Protein AF-A0A9X1JZY5-F1 (afdb_monomer_lite)

Organism: NCBI:txid2859783

Foldseek 3Di:
DDDDDDDDDDDDDDDDDDDDDPDDPDPPPPVVVVVVVVVCPDPVVVVVVVVVVVVVVVVPPPPPPPPPPPPPPQPPPRDPLVPVCPPPPPPVLPPDFPDDWDKWKFFADPLAGQWTDDQQWIWGQAALFFTATDGDHLVFKWKFWFQPVVLLVVVCVVPPCVCVVPHDPVVVVVSLVVVCCQVVPPPDPPRDPRTDDIDSTQVRFAQDQVRPPDDRIWMKMFGADPVRHGPDIDTDNGTMHTDIDGPQLVVLSVVLNVQLVPDPGRLSSNSSSLVSCCVRPVVCNVRHDHSVNYDHD

Structure (mmCIF, N/CA/C/O backbone):
data_AF-A0A9X1JZY5-F1
#
_entry.id   AF-A0A9X1JZY5-F1
#
loop_
_atom_site.group_PDB
_atom_site.id
_atom_site.type_symbol
_atom_site.label_atom_id
_atom_site.label_alt_id
_atom_site.label_comp_id
_atom_site.label_asym_id
_atom_site.label_entity_id
_atom_site.label_seq_id
_atom_site.pdbx_PDB_ins_code
_atom_site.Cartn_x
_atom_site.Cartn_y
_atom_site.Cartn_z
_atom_site.occupancy
_atom_site.B_iso_or_equiv
_atom_site.auth_seq_id
_atom_site.auth_comp_id
_atom_site.auth_asym_id
_atom_site.auth_atom_id
_atom_site.pdbx_PDB_model_num
ATOM 1 N N . MET A 1 1 ? -83.893 65.968 -10.575 1.00 38.56 1 MET A N 1
ATOM 2 C CA . MET A 1 1 ? -85.337 65.704 -10.386 1.00 38.56 1 MET A CA 1
ATOM 3 C C . MET A 1 1 ? -85.527 64.693 -9.261 1.00 38.56 1 MET A C 1
ATOM 5 O O . MET A 1 1 ? -84.865 63.670 -9.279 1.00 38.56 1 MET A O 1
ATOM 9 N N . LYS A 1 2 ? -86.431 65.034 -8.331 1.00 43.12 2 LYS A N 1
ATOM 10 C CA . LYS A 1 2 ? -87.122 64.218 -7.309 1.00 43.12 2 LYS A CA 1
ATOM 11 C C . LYS A 1 2 ? -86.284 63.416 -6.295 1.00 43.12 2 LYS A C 1
ATOM 13 O O . LYS A 1 2 ? -85.950 62.255 -6.481 1.00 43.12 2 LYS A O 1
ATOM 18 N N . THR A 1 3 ? -86.089 64.079 -5.156 1.00 41.88 3 THR A N 1
ATOM 19 C CA . THR A 1 3 ? -85.842 63.548 -3.811 1.00 41.88 3 THR A CA 1
ATOM 20 C C . THR A 1 3 ? -86.947 62.582 -3.355 1.00 41.88 3 THR A C 1
ATOM 22 O O . THR A 1 3 ? -88.133 62.847 -3.559 1.00 41.88 3 THR A O 1
ATOM 25 N N . ALA A 1 4 ? -86.569 61.486 -2.688 1.00 43.88 4 ALA A N 1
ATOM 26 C CA . ALA A 1 4 ? -87.490 60.547 -2.045 1.00 43.88 4 ALA A CA 1
ATOM 27 C C . ALA A 1 4 ? -87.204 60.430 -0.536 1.00 43.88 4 ALA A C 1
ATOM 29 O O . ALA A 1 4 ? -86.061 60.408 -0.092 1.00 43.88 4 ALA A O 1
ATOM 30 N N . ARG A 1 5 ? -88.307 60.434 0.217 1.00 40.84 5 ARG A N 1
ATOM 31 C CA . ARG A 1 5 ? -88.473 60.627 1.666 1.00 40.84 5 ARG A CA 1
ATOM 32 C C . ARG A 1 5 ? -87.981 59.461 2.546 1.00 40.84 5 ARG A C 1
ATOM 34 O O . ARG A 1 5 ? -87.982 58.320 2.090 1.00 40.84 5 ARG A O 1
ATOM 41 N N . PRO A 1 6 ? -87.713 59.719 3.844 1.00 50.25 6 PRO A N 1
ATOM 42 C CA . PRO A 1 6 ? -87.399 58.692 4.834 1.00 50.25 6 PRO A CA 1
ATOM 43 C C . PRO A 1 6 ? -88.669 57.993 5.350 1.00 50.25 6 PRO A C 1
ATOM 45 O O . PRO A 1 6 ? -89.734 58.611 5.457 1.00 50.25 6 PRO A O 1
ATOM 48 N N . ARG A 1 7 ? -88.557 56.709 5.714 1.00 48.00 7 ARG A N 1
ATOM 49 C CA . ARG A 1 7 ? -89.602 55.954 6.425 1.00 48.00 7 ARG A CA 1
ATOM 50 C C . ARG A 1 7 ? -89.167 55.597 7.849 1.00 48.00 7 ARG A C 1
ATOM 52 O O . ARG A 1 7 ? -88.019 55.255 8.101 1.00 48.00 7 ARG A O 1
ATOM 59 N N . LYS A 1 8 ? -90.161 55.741 8.729 1.00 46.25 8 LYS A N 1
ATOM 60 C CA . LYS A 1 8 ? -90.219 55.591 10.191 1.00 46.25 8 LYS A CA 1
ATOM 61 C C . LYS A 1 8 ? -89.707 54.244 10.741 1.00 46.25 8 LYS A C 1
ATOM 63 O O . LYS A 1 8 ? -89.722 53.253 10.015 1.00 46.25 8 LYS A O 1
ATOM 68 N N . PRO A 1 9 ? -89.364 54.204 12.045 1.00 49.12 9 PRO A N 1
ATOM 69 C CA . PRO A 1 9 ? -88.813 53.039 12.726 1.00 49.12 9 PRO A CA 1
ATOM 70 C C . PRO A 1 9 ? -89.905 52.031 13.108 1.00 49.12 9 PRO A C 1
ATOM 72 O O . PRO A 1 9 ? -91.023 52.416 13.459 1.00 49.12 9 PRO A O 1
ATOM 75 N N . ALA A 1 10 ? -89.560 50.744 13.062 1.00 48.47 10 ALA A N 1
ATOM 76 C CA . ALA A 1 10 ? -90.383 49.660 13.583 1.00 48.47 10 ALA A CA 1
ATOM 77 C C . ALA A 1 10 ? -89.961 49.311 15.015 1.00 48.47 10 ALA A C 1
ATOM 79 O O . ALA A 1 10 ? -88.781 49.327 15.362 1.00 48.47 10 ALA A O 1
ATOM 80 N N . ALA A 1 11 ? -90.981 49.056 15.826 1.00 46.75 11 ALA A N 1
ATOM 81 C CA . ALA A 1 11 ? -90.931 48.905 17.263 1.00 46.75 11 ALA A CA 1
ATOM 82 C C . ALA A 1 11 ? -90.223 47.628 17.735 1.00 46.75 11 ALA A C 1
ATOM 84 O O . ALA A 1 11 ? -90.242 46.580 17.094 1.00 46.75 11 ALA A O 1
ATOM 85 N N . VAL A 1 12 ? -89.649 47.783 18.923 1.00 44.66 12 VAL A N 1
ATOM 86 C CA . VAL A 1 12 ? -89.049 46.784 19.800 1.00 44.66 12 VAL A CA 1
ATOM 87 C C . VAL A 1 12 ? -90.095 45.743 20.206 1.00 44.66 12 VAL A C 1
ATOM 89 O O . VAL A 1 12 ? -91.125 46.094 20.776 1.00 44.66 12 VAL A O 1
ATOM 92 N N . ALA A 1 13 ? -89.800 44.467 19.958 1.00 46.28 13 ALA A N 1
ATOM 93 C CA . ALA A 1 13 ? -90.467 43.335 20.590 1.00 46.28 13 ALA A CA 1
ATOM 94 C C . ALA A 1 13 ? -89.431 42.569 21.421 1.00 46.28 13 ALA A C 1
ATOM 96 O O . ALA A 1 13 ? -88.474 41.997 20.900 1.00 46.28 13 ALA A O 1
ATOM 97 N N . THR A 1 14 ? -89.619 42.620 22.732 1.00 42.84 14 THR A N 1
ATOM 98 C CA . THR A 1 14 ? -88.924 41.843 23.753 1.00 42.84 14 THR A CA 1
ATOM 99 C C . THR A 1 14 ? -89.307 40.367 23.634 1.00 42.84 14 THR A C 1
ATOM 101 O O . THR A 1 14 ? -90.478 40.013 23.745 1.00 42.84 14 THR A O 1
ATOM 104 N N . ALA A 1 15 ? -88.313 39.497 23.447 1.00 45.84 15 ALA A N 1
ATOM 105 C CA . ALA A 1 15 ? -88.455 38.050 23.581 1.00 45.84 15 ALA A CA 1
ATOM 106 C C . ALA A 1 15 ? -87.456 37.533 24.625 1.00 45.84 15 ALA A C 1
ATOM 108 O O . ALA A 1 15 ? -86.273 37.872 24.607 1.00 45.84 15 ALA A O 1
ATOM 109 N N . SER A 1 16 ? -87.988 36.750 25.558 1.00 45.09 16 SER A N 1
ATOM 110 C CA . SER A 1 16 ? -87.361 36.229 26.770 1.00 45.09 16 SER A CA 1
ATOM 111 C C . SER A 1 16 ? -86.057 35.445 26.534 1.00 45.09 16 SER A C 1
ATOM 113 O O . SER A 1 16 ? -85.937 34.737 25.531 1.00 45.09 16 SER A O 1
ATOM 115 N N . PRO A 1 17 ? -85.094 35.490 27.477 1.00 44.66 17 PRO A N 1
ATOM 116 C CA . PRO A 1 17 ? -83.851 34.735 27.375 1.00 44.66 17 PRO A CA 1
ATOM 117 C C . PRO A 1 17 ? -84.093 33.226 27.534 1.00 44.66 17 PRO A C 1
ATOM 119 O O . PRO A 1 17 ? -84.620 32.751 28.539 1.00 44.66 17 PRO A O 1
ATOM 122 N N . LYS A 1 18 ? -83.678 32.475 26.510 1.00 47.78 18 LYS A N 1
ATOM 123 C CA . LYS A 1 18 ? -83.611 31.008 26.470 1.00 47.78 18 LYS A CA 1
ATOM 124 C C . LYS A 1 18 ? -82.353 30.533 27.236 1.00 47.78 18 LYS A C 1
ATOM 126 O O . LYS A 1 18 ? -81.359 31.260 27.237 1.00 47.78 18 LYS A O 1
ATOM 131 N N . PRO A 1 19 ? -82.363 29.360 27.902 1.00 47.25 19 PRO A N 1
ATOM 132 C CA . PRO A 1 19 ? -81.369 29.015 28.917 1.00 47.25 19 PRO A CA 1
ATOM 133 C C . PRO A 1 19 ? -79.959 28.844 28.343 1.00 47.25 19 PRO A C 1
ATOM 135 O O . PRO A 1 19 ? -79.773 28.261 27.272 1.00 47.25 19 PRO A O 1
ATOM 138 N N . ALA A 1 20 ? -78.969 29.318 29.103 1.00 44.28 20 ALA A N 1
ATOM 139 C CA . ALA A 1 20 ? -77.551 29.165 28.817 1.00 44.28 20 ALA A CA 1
ATOM 140 C C . ALA A 1 20 ? -77.184 27.680 28.686 1.00 44.28 20 ALA A C 1
ATOM 142 O O . ALA A 1 20 ? -77.162 26.929 29.660 1.00 44.28 20 ALA A O 1
ATOM 143 N N . THR A 1 21 ? -76.889 27.260 27.457 1.00 49.19 21 THR A N 1
ATOM 144 C CA . THR A 1 21 ? -76.260 25.967 27.194 1.00 49.19 21 THR A CA 1
ATOM 145 C C . THR A 1 21 ? -74.778 26.124 27.504 1.00 49.19 21 THR A C 1
ATOM 147 O O . THR A 1 21 ? -74.096 26.941 26.885 1.00 49.19 21 THR A O 1
ATOM 150 N N . ALA A 1 22 ? -74.294 25.383 28.499 1.00 48.84 22 ALA A N 1
ATOM 151 C CA . ALA A 1 22 ? -72.891 25.379 28.884 1.00 48.84 22 ALA A CA 1
ATOM 152 C C . ALA A 1 22 ? -71.998 25.054 27.667 1.00 48.84 22 ALA A C 1
ATOM 154 O O . ALA A 1 22 ? -72.295 24.105 26.933 1.00 48.84 22 ALA A O 1
ATOM 155 N N . PRO A 1 23 ? -70.904 25.803 27.432 1.00 49.59 23 PRO A N 1
ATOM 156 C CA . PRO A 1 23 ? -69.972 25.489 26.364 1.00 49.59 23 PRO A CA 1
ATOM 157 C C . PRO A 1 23 ? -69.322 24.135 26.649 1.00 49.59 23 PRO A C 1
ATOM 159 O O . PRO A 1 23 ? -68.591 23.944 27.622 1.00 49.59 23 PRO A O 1
ATOM 162 N N . ARG A 1 24 ? -69.609 23.178 25.769 1.00 42.69 24 ARG A N 1
ATOM 163 C CA . ARG A 1 24 ? -68.930 21.889 25.686 1.00 42.69 24 ARG A CA 1
ATOM 164 C C . ARG A 1 24 ? -67.448 22.181 25.440 1.00 42.69 24 ARG A C 1
ATOM 166 O O . ARG A 1 24 ? -67.092 22.636 24.357 1.00 42.69 24 ARG A O 1
ATOM 173 N N . ARG A 1 25 ? -66.598 21.966 26.452 1.00 43.47 25 ARG A N 1
ATOM 174 C CA . ARG A 1 25 ? -65.134 22.010 26.315 1.00 43.47 25 ARG A CA 1
ATOM 175 C C . ARG A 1 25 ? -64.739 21.055 25.187 1.00 43.47 25 ARG A C 1
ATOM 177 O O . ARG A 1 25 ? -64.774 19.840 25.362 1.00 43.47 25 ARG A O 1
ATOM 184 N N . THR A 1 26 ? -64.407 21.600 24.023 1.00 51.47 26 THR A N 1
ATOM 185 C CA . THR A 1 26 ? -63.682 20.870 22.987 1.00 51.47 26 THR A CA 1
ATOM 186 C C . THR A 1 26 ? -62.354 20.446 23.592 1.00 51.47 26 THR A C 1
ATOM 188 O O . THR A 1 26 ? -61.648 21.283 24.157 1.00 51.47 26 THR A O 1
ATOM 191 N N . ALA A 1 27 ? -62.061 19.147 23.529 1.00 53.59 27 ALA A N 1
ATOM 192 C CA . ALA A 1 27 ? -60.784 18.585 23.936 1.00 53.59 27 ALA A CA 1
ATOM 193 C C . ALA A 1 27 ? -59.662 19.440 23.336 1.00 53.59 27 ALA A C 1
ATOM 195 O O . ALA A 1 27 ? -59.567 19.568 22.115 1.00 53.59 27 ALA A O 1
ATOM 196 N N . GLY A 1 28 ? -58.886 20.094 24.201 1.00 50.56 28 GLY A N 1
ATOM 197 C CA . GLY A 1 28 ? -57.737 20.873 23.777 1.00 50.56 28 GLY A CA 1
ATOM 198 C C . GLY A 1 28 ? -56.781 19.931 23.069 1.00 50.56 28 GLY A C 1
ATOM 199 O O . GLY A 1 28 ? -56.225 19.033 23.694 1.00 50.56 28 GLY A O 1
ATOM 200 N N . THR A 1 29 ? -56.634 20.101 21.759 1.00 61.03 29 THR A N 1
ATOM 201 C CA . THR A 1 29 ? -55.498 19.563 21.019 1.00 61.03 29 THR A CA 1
ATOM 202 C C . THR A 1 29 ? -54.251 20.091 21.698 1.00 61.03 29 THR A C 1
ATOM 204 O O . THR A 1 29 ? -53.976 21.288 21.625 1.00 61.03 29 THR A O 1
ATOM 207 N N . ASP A 1 30 ? -53.560 19.207 22.411 1.00 71.06 30 ASP A N 1
ATOM 208 C CA . ASP A 1 30 ? -52.303 19.509 23.070 1.00 71.06 30 ASP A CA 1
ATOM 209 C C . ASP A 1 30 ? -51.328 20.056 22.010 1.00 71.06 30 ASP A C 1
ATOM 211 O O . ASP A 1 30 ? -50.941 19.320 21.092 1.00 71.06 30 ASP A O 1
ATOM 215 N N . PRO A 1 31 ? -50.963 21.349 22.065 1.00 68.31 31 PRO A N 1
ATOM 216 C CA . PRO A 1 31 ? -50.095 21.953 21.062 1.00 68.31 31 PRO A CA 1
ATOM 217 C C . PRO A 1 31 ? -48.720 21.273 21.028 1.00 68.31 31 PRO A C 1
ATOM 219 O O . PRO A 1 31 ? -48.076 21.257 19.978 1.00 68.31 31 PRO A O 1
ATOM 222 N N . LEU A 1 32 ? -48.296 20.629 22.124 1.00 69.12 32 LEU A N 1
ATOM 223 C CA . LEU A 1 32 ? -47.081 19.814 22.158 1.00 69.12 32 LEU A CA 1
ATOM 224 C C . LEU A 1 32 ? -47.221 18.527 21.342 1.00 69.12 32 LEU A C 1
ATOM 226 O O . LEU A 1 32 ? -46.261 18.119 20.689 1.00 69.12 32 LEU A O 1
ATOM 230 N N . ALA A 1 33 ? -48.399 17.904 21.324 1.00 72.19 33 ALA A N 1
ATOM 231 C CA . ALA A 1 33 ? -48.650 16.723 20.501 1.00 72.19 33 ALA A CA 1
ATOM 232 C C . ALA A 1 33 ? -48.635 17.068 19.002 1.00 72.19 33 ALA A C 1
ATOM 234 O O . ALA A 1 33 ? -48.060 16.327 18.202 1.00 72.19 33 ALA A O 1
ATOM 235 N N . ALA A 1 34 ? -49.194 18.224 18.630 1.00 73.31 34 ALA A N 1
ATOM 236 C CA . ALA A 1 34 ? -49.150 18.726 17.257 1.00 73.31 34 ALA A CA 1
ATOM 237 C C . ALA A 1 34 ? -47.719 19.095 16.819 1.00 73.31 34 ALA A C 1
ATOM 239 O O . ALA A 1 34 ? -47.297 18.737 15.717 1.00 73.31 34 ALA A O 1
ATOM 240 N N . LEU A 1 35 ? -46.940 19.739 17.698 1.00 75.06 35 LEU A N 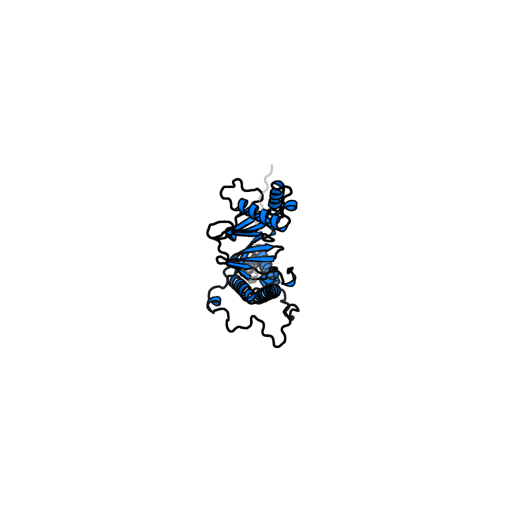1
ATOM 241 C CA . LEU A 1 35 ? -45.530 20.056 17.450 1.00 75.06 35 LEU A CA 1
ATOM 242 C C . LEU A 1 35 ? -44.678 18.794 17.291 1.00 75.06 35 LEU A C 1
ATOM 244 O O . LEU A 1 35 ? -43.910 18.709 16.333 1.00 75.06 35 LEU A O 1
ATOM 248 N N . ARG A 1 36 ? -44.861 17.782 18.148 1.00 77.94 36 ARG A N 1
ATOM 249 C CA . ARG A 1 36 ? -44.184 16.479 18.019 1.00 77.94 36 ARG A CA 1
ATOM 250 C C . ARG A 1 36 ? -44.506 15.800 16.691 1.00 77.94 36 ARG A C 1
ATOM 252 O O . ARG A 1 36 ? -43.587 15.451 15.961 1.00 77.94 36 ARG A O 1
ATOM 259 N N . GLN A 1 37 ? -45.783 15.731 16.307 1.00 77.88 37 GLN A N 1
ATOM 260 C CA . GLN A 1 37 ? -46.166 15.176 15.003 1.00 77.88 37 GLN A CA 1
ATOM 261 C C . GLN A 1 37 ? -45.556 15.932 13.818 1.00 77.88 37 GLN A C 1
ATOM 263 O O . GLN A 1 37 ? -45.270 15.322 12.789 1.00 77.88 37 GLN A O 1
ATOM 268 N N . SER A 1 38 ? -45.379 17.251 13.929 1.00 76.25 38 SER A N 1
ATOM 269 C CA . SER A 1 38 ? -44.740 18.047 12.877 1.00 76.25 38 SER A CA 1
ATOM 270 C C . SER A 1 38 ? -43.227 17.807 12.804 1.00 76.25 38 SER A C 1
ATOM 272 O O . SER A 1 38 ? -42.681 17.679 11.709 1.00 76.25 38 SER A O 1
ATOM 274 N N . ALA A 1 39 ? -42.568 17.659 13.956 1.00 76.06 39 ALA A N 1
ATOM 275 C CA . ALA A 1 39 ? -41.143 17.366 14.055 1.00 76.06 39 ALA A CA 1
ATOM 276 C C . ALA A 1 39 ? -40.818 15.958 13.534 1.00 76.06 39 ALA A C 1
ATOM 278 O O . ALA A 1 39 ? -39.874 15.796 12.759 1.00 76.06 39 ALA A O 1
ATOM 279 N N . ASP A 1 40 ? -41.653 14.968 13.861 1.00 78.06 40 ASP A N 1
ATOM 280 C CA . ASP A 1 40 ? -41.504 13.582 13.402 1.00 78.06 40 ASP A CA 1
ATOM 281 C C . ASP A 1 40 ? -41.665 13.444 11.881 1.00 78.06 40 ASP A C 1
ATOM 283 O O . ASP A 1 40 ? -41.064 12.569 11.261 1.00 78.06 40 ASP A O 1
ATOM 287 N N . LYS A 1 41 ? -42.439 14.342 11.259 1.00 82.12 41 LYS A N 1
ATOM 288 C CA . LYS A 1 41 ? -42.620 14.418 9.799 1.00 82.12 41 LYS A CA 1
ATOM 289 C C . LYS A 1 41 ? -41.550 15.250 9.095 1.00 82.12 41 LYS A C 1
ATOM 291 O O . LYS A 1 41 ? -41.597 15.385 7.872 1.00 82.12 41 LYS A O 1
ATOM 296 N N . SER A 1 42 ? -40.602 15.830 9.830 1.00 88.38 42 SER A N 1
ATOM 297 C CA . SER A 1 42 ? -39.557 16.637 9.211 1.00 88.38 42 SER A CA 1
ATOM 298 C C . SER A 1 42 ? -38.641 15.776 8.323 1.00 88.38 42 SER A C 1
ATOM 300 O O . SER A 1 42 ? -38.385 14.602 8.629 1.00 88.38 42 SER A O 1
ATOM 302 N N . PRO A 1 43 ? -38.093 16.349 7.236 1.00 80.50 43 PRO A N 1
ATOM 303 C CA . PRO A 1 43 ? -37.145 15.647 6.371 1.00 80.50 43 PRO A CA 1
ATOM 304 C C . PRO A 1 43 ? -35.910 15.153 7.133 1.00 80.50 43 PRO A C 1
ATOM 306 O O . PRO A 1 43 ? -35.415 14.063 6.858 1.00 80.50 43 PRO A O 1
ATOM 309 N N . ALA A 1 44 ? -35.451 15.921 8.126 1.00 77.25 44 ALA A N 1
ATOM 310 C CA . ALA A 1 44 ? -34.299 15.581 8.954 1.00 77.25 44 ALA A CA 1
ATOM 311 C C . ALA A 1 44 ? -34.559 14.350 9.838 1.00 77.25 44 ALA A C 1
ATOM 313 O O . ALA A 1 44 ? -33.740 13.433 9.862 1.00 77.25 44 ALA A O 1
ATOM 314 N N . VAL A 1 45 ? -35.718 14.275 10.506 1.00 78.00 45 VAL A N 1
ATOM 315 C CA . VAL A 1 45 ? -36.090 13.098 11.314 1.00 78.00 45 VAL A CA 1
ATOM 316 C C . VAL A 1 45 ? -36.327 11.878 10.425 1.00 78.00 45 VAL A C 1
ATOM 318 O O . VAL A 1 45 ? -35.882 10.783 10.759 1.00 78.00 45 VAL A O 1
ATOM 321 N N . SER A 1 46 ? -36.919 12.061 9.243 1.00 75.50 46 SER A N 1
ATOM 322 C CA . SER A 1 46 ? -37.086 10.978 8.264 1.00 75.50 46 SER A CA 1
ATOM 323 C C . SER A 1 46 ? -35.744 10.441 7.747 1.00 75.50 46 SER A C 1
ATOM 325 O O . SER A 1 46 ? -35.568 9.226 7.629 1.00 75.50 46 SER A O 1
ATOM 327 N N . GLN A 1 47 ? -34.767 11.315 7.477 1.00 76.88 47 GLN A N 1
ATOM 328 C CA . GLN A 1 47 ? -33.409 10.914 7.094 1.00 76.88 47 GLN A CA 1
ATOM 329 C C . GLN A 1 47 ? -32.689 10.195 8.237 1.00 76.88 47 GLN A C 1
ATOM 331 O O . GLN A 1 47 ? -32.102 9.139 8.007 1.00 76.88 47 GLN A O 1
ATOM 336 N N . LEU A 1 48 ? -32.789 10.703 9.467 1.00 76.00 48 LEU A N 1
ATOM 337 C CA . LEU A 1 48 ? -32.188 10.078 10.644 1.00 76.00 48 LEU A CA 1
ATOM 338 C C . LEU A 1 48 ? -32.793 8.695 10.923 1.00 76.00 48 LEU A C 1
ATOM 340 O O . LEU A 1 48 ? -32.054 7.737 11.128 1.00 76.00 48 LEU A O 1
ATOM 344 N N . GLN A 1 49 ? -34.118 8.551 10.839 1.00 76.38 49 GLN A N 1
ATOM 345 C CA . GLN A 1 49 ? -34.793 7.256 10.958 1.00 76.38 49 GLN A CA 1
ATOM 346 C C . GLN A 1 49 ? -34.415 6.306 9.817 1.00 76.38 49 GLN A C 1
ATOM 348 O O . GLN A 1 49 ? -34.288 5.104 10.036 1.00 76.38 49 GLN A O 1
ATOM 353 N N . THR A 1 50 ? -34.205 6.817 8.601 1.00 74.75 50 THR A N 1
ATOM 354 C CA . THR A 1 50 ? -33.737 6.007 7.465 1.00 74.75 50 THR A CA 1
ATOM 355 C C . THR A 1 50 ? -32.305 5.522 7.685 1.00 74.75 50 THR A C 1
ATOM 357 O O . THR A 1 50 ? -32.012 4.354 7.428 1.00 74.75 50 THR A O 1
ATOM 360 N N . LEU A 1 51 ? -31.419 6.380 8.198 1.00 72.19 51 LEU A N 1
ATOM 361 C CA . LEU A 1 51 ? -30.049 6.018 8.566 1.00 72.19 51 LEU A CA 1
ATOM 362 C C . LEU A 1 51 ? -30.025 5.021 9.725 1.00 72.19 51 LEU A C 1
ATOM 364 O O . LEU A 1 51 ? -29.313 4.028 9.632 1.00 72.19 51 LEU A O 1
ATOM 368 N N . GLN A 1 52 ? -30.850 5.218 10.757 1.00 70.38 52 GLN A N 1
ATOM 369 C CA . GLN A 1 52 ? -31.000 4.265 11.856 1.00 70.38 52 GLN A CA 1
ATOM 370 C C . GLN A 1 52 ? -31.508 2.919 11.352 1.00 70.38 52 GLN A C 1
ATOM 372 O O . GLN A 1 52 ? -30.868 1.919 11.625 1.00 70.38 52 GLN A O 1
ATOM 377 N N . ARG A 1 53 ? -32.572 2.865 10.538 1.00 67.50 53 ARG A N 1
ATOM 378 C CA . ARG A 1 53 ? -33.060 1.598 9.963 1.00 67.50 53 ARG A CA 1
ATOM 379 C C . ARG A 1 53 ? -32.012 0.912 9.091 1.00 67.50 53 ARG A C 1
ATOM 381 O O . ARG A 1 53 ? -31.907 -0.307 9.140 1.00 67.50 53 ARG A O 1
ATOM 388 N N . ARG A 1 54 ? -31.221 1.666 8.316 1.00 61.09 54 ARG A N 1
ATOM 389 C CA . ARG A 1 54 ? -30.094 1.110 7.547 1.00 61.09 54 ARG A CA 1
ATOM 390 C C . ARG A 1 54 ? -28.992 0.583 8.463 1.00 61.09 54 ARG A C 1
ATOM 392 O O . ARG A 1 54 ? -28.496 -0.506 8.213 1.00 61.09 54 ARG A O 1
ATOM 399 N N . ALA A 1 55 ? -28.653 1.298 9.532 1.00 54.44 55 ALA A N 1
ATOM 400 C CA . ALA A 1 55 ? -27.685 0.847 10.526 1.00 54.44 55 ALA A CA 1
ATOM 401 C C . ALA A 1 55 ? -28.181 -0.410 11.264 1.00 54.44 55 ALA A C 1
ATOM 403 O O . ALA A 1 55 ? -27.442 -1.381 11.373 1.00 54.44 55 ALA A O 1
ATOM 404 N N . THR A 1 56 ? -29.451 -0.458 11.678 1.00 51.00 56 THR A N 1
ATOM 405 C CA . THR A 1 56 ? -30.055 -1.631 12.328 1.00 51.00 56 THR A CA 1
ATOM 406 C C . THR A 1 56 ? -30.158 -2.820 11.372 1.00 51.00 56 THR A C 1
ATOM 408 O O . THR A 1 56 ? -29.868 -3.937 11.779 1.00 51.00 56 THR A O 1
ATOM 411 N N . ALA A 1 57 ? -30.479 -2.604 10.092 1.00 47.94 57 ALA A N 1
ATOM 412 C CA . ALA A 1 57 ? -30.496 -3.663 9.078 1.00 47.94 57 ALA A CA 1
ATOM 413 C C . ALA A 1 57 ? -29.091 -4.197 8.733 1.00 47.94 57 ALA A C 1
ATOM 415 O O . ALA A 1 57 ? -28.958 -5.345 8.320 1.00 47.94 57 ALA A O 1
ATOM 416 N N . VAL A 1 58 ? -28.037 -3.393 8.916 1.00 47.72 58 VAL A N 1
ATOM 417 C CA . VAL A 1 58 ? -26.639 -3.849 8.801 1.00 47.72 58 VAL A CA 1
ATOM 418 C C . VAL A 1 58 ? -26.203 -4.624 10.051 1.00 47.72 58 VAL A C 1
ATOM 420 O O . VAL A 1 58 ? -25.454 -5.588 9.924 1.00 47.72 58 VAL A O 1
ATOM 423 N N . VAL A 1 59 ? -26.716 -4.266 11.233 1.00 43.97 59 VAL A N 1
ATOM 424 C CA . VAL A 1 59 ? -26.456 -4.968 12.506 1.00 43.97 59 VAL A CA 1
ATOM 425 C C . VAL A 1 59 ? -27.271 -6.267 12.637 1.00 43.97 59 VAL A C 1
ATOM 427 O O . VAL A 1 59 ? -26.829 -7.195 13.302 1.00 43.97 59 VAL A O 1
ATOM 430 N N . GLN A 1 60 ? -28.417 -6.379 11.958 1.00 36.31 60 GLN A N 1
ATOM 431 C CA . GLN A 1 60 ? -29.254 -7.588 11.899 1.00 36.31 60 GLN A CA 1
ATOM 432 C C . GLN A 1 60 ? -29.052 -8.415 10.621 1.00 36.31 60 GLN A C 1
ATOM 434 O O . GLN A 1 60 ? -29.972 -9.089 10.157 1.00 36.31 60 GLN A O 1
ATOM 439 N N . ARG A 1 61 ? -27.848 -8.427 10.039 1.00 40.75 61 ARG A N 1
ATOM 440 C CA . ARG A 1 61 ? -27.465 -9.642 9.316 1.00 40.75 61 ARG A CA 1
ATOM 441 C C . ARG A 1 61 ? -27.291 -10.707 10.378 1.00 40.75 61 ARG A C 1
ATOM 443 O O . ARG A 1 61 ? -26.350 -10.616 11.158 1.00 40.75 61 ARG A O 1
ATOM 450 N N . GLU A 1 62 ? -28.231 -11.646 10.426 1.00 37.84 62 GLU A N 1
ATOM 451 C CA . GLU A 1 62 ? -28.080 -12.900 11.152 1.00 37.84 62 GLU A CA 1
ATOM 452 C C . GLU A 1 62 ? -26.661 -13.399 10.885 1.00 37.84 62 GLU A C 1
ATOM 454 O O . GLU A 1 62 ? -26.295 -13.742 9.757 1.00 37.84 62 GLU A O 1
ATOM 459 N N . VAL A 1 63 ? -25.817 -13.293 11.910 1.00 41.97 63 VAL A N 1
ATOM 460 C CA . VAL A 1 63 ? -24.537 -13.974 11.915 1.00 41.97 63 VAL A CA 1
ATOM 461 C C . VAL A 1 63 ? -24.941 -15.430 11.887 1.00 41.97 63 VAL A C 1
ATOM 463 O O . VAL A 1 63 ? -25.550 -15.912 12.837 1.00 41.97 63 VAL A O 1
ATOM 466 N N . ASP A 1 64 ? -24.711 -16.077 10.753 1.00 36.81 64 ASP A N 1
ATOM 467 C CA . ASP A 1 64 ? -24.851 -17.513 10.625 1.00 36.81 64 ASP A CA 1
ATOM 468 C C . ASP A 1 64 ? -23.979 -18.150 11.718 1.00 36.81 64 ASP A C 1
ATOM 470 O O . ASP A 1 64 ? -22.751 -18.149 11.634 1.00 36.81 64 ASP A O 1
ATOM 474 N N . THR A 1 65 ? -24.624 -18.568 12.808 1.00 40.69 65 THR A N 1
ATOM 475 C CA . THR A 1 65 ? -24.006 -19.262 13.941 1.00 40.69 65 THR A CA 1
ATOM 476 C C . THR A 1 65 ? -23.931 -20.760 13.693 1.00 40.69 65 THR A C 1
ATOM 478 O O . THR A 1 65 ? -23.527 -21.501 14.593 1.00 40.69 65 THR A O 1
ATOM 481 N N . SER A 1 66 ? -24.299 -21.234 12.493 1.00 35.47 66 SER A N 1
ATOM 482 C CA . SER A 1 66 ? -23.928 -22.585 12.106 1.00 35.47 66 SER A CA 1
ATOM 483 C C . SER A 1 66 ? -22.408 -22.701 12.174 1.00 35.47 66 SER A C 1
ATOM 485 O O . SER A 1 66 ? -21.669 -21.745 11.921 1.00 35.47 66 SER A O 1
ATOM 487 N N . SER A 1 67 ? -21.937 -23.869 12.600 1.00 35.66 67 SER A N 1
ATOM 488 C CA . SER A 1 67 ? -20.528 -24.236 12.579 1.00 35.66 67 SER A CA 1
ATOM 489 C C . SER A 1 67 ? -19.994 -23.996 11.169 1.00 35.66 67 SER A C 1
ATOM 491 O O . SER A 1 67 ? -20.221 -24.800 10.265 1.00 35.66 67 SER A O 1
ATOM 493 N N . SER A 1 68 ? -19.364 -22.836 10.975 1.00 34.69 68 SER A N 1
ATOM 494 C CA . SER A 1 68 ? -18.824 -22.407 9.695 1.00 34.69 68 SER A CA 1
ATOM 495 C C . SER A 1 68 ? -17.949 -23.537 9.154 1.00 34.69 68 SER A C 1
ATOM 497 O O . SER A 1 68 ? -16.978 -23.891 9.826 1.00 34.69 68 SER A O 1
ATOM 499 N N . PRO A 1 69 ? -18.213 -24.071 7.946 1.00 40.28 69 PRO A N 1
ATOM 500 C CA . PRO A 1 69 ? -17.421 -25.150 7.341 1.00 40.28 69 PRO A CA 1
ATOM 501 C C . PRO A 1 69 ? -15.987 -24.713 6.965 1.00 40.28 69 PRO A C 1
ATOM 503 O O . PRO A 1 69 ? -15.312 -25.356 6.167 1.00 40.28 69 PRO A O 1
ATOM 506 N N . PHE A 1 70 ? -15.539 -23.567 7.485 1.00 43.91 70 PHE A N 1
ATOM 507 C CA . PHE A 1 70 ? -14.266 -22.917 7.203 1.00 43.91 70 PHE A CA 1
ATOM 508 C C . PHE A 1 70 ? -13.486 -22.528 8.463 1.00 43.91 70 PHE A C 1
ATOM 510 O O . PHE A 1 70 ? -12.428 -21.904 8.342 1.00 43.91 70 PHE A O 1
ATOM 517 N N . LEU A 1 71 ? -13.968 -22.887 9.657 1.00 40.00 71 LEU A N 1
ATOM 518 C CA . LEU A 1 71 ? -13.033 -23.152 10.745 1.00 40.00 71 LEU A CA 1
ATOM 519 C C . LEU A 1 71 ? -12.279 -24.429 10.343 1.00 40.00 71 LEU A C 1
ATOM 521 O O . LEU A 1 71 ? -12.918 -25.344 9.828 1.00 40.00 71 LEU A O 1
ATOM 525 N N . PRO A 1 72 ? -10.939 -24.489 10.446 1.00 41.84 72 PRO A N 1
ATOM 526 C CA . PRO A 1 72 ? -10.264 -25.770 10.280 1.00 41.84 72 PRO A CA 1
ATOM 527 C C . PRO A 1 72 ? -10.919 -26.764 11.244 1.00 41.84 72 PRO A C 1
ATOM 529 O O . PRO A 1 72 ? -11.178 -26.394 12.390 1.00 41.84 72 PRO A O 1
ATOM 532 N N . ASP A 1 73 ? -11.230 -27.968 10.758 1.00 41.31 73 ASP A N 1
ATOM 533 C CA . ASP A 1 73 ? -11.603 -29.087 11.620 1.00 41.31 73 ASP A CA 1
ATOM 534 C C . ASP A 1 73 ? -10.411 -29.311 12.555 1.00 41.31 73 ASP A C 1
ATOM 536 O O . ASP A 1 73 ? -9.403 -29.896 12.163 1.00 41.31 73 ASP A O 1
ATOM 540 N N . TYR A 1 74 ? -10.473 -28.715 13.743 1.00 44.34 74 TYR A N 1
ATOM 541 C CA . TYR A 1 74 ? -9.629 -29.116 14.852 1.00 44.34 74 TYR A CA 1
ATOM 542 C C . TYR A 1 74 ? -10.150 -30.485 15.272 1.00 44.34 74 TYR A C 1
ATOM 544 O O . TYR A 1 74 ? -11.367 -30.670 15.401 1.00 44.34 74 TYR A O 1
ATOM 552 N N . ASP A 1 75 ? -9.252 -31.449 15.459 1.00 46.50 75 ASP A N 1
ATOM 553 C CA . ASP A 1 75 ? -9.637 -32.691 16.122 1.00 46.50 75 ASP A CA 1
ATOM 554 C C . ASP A 1 75 ? -10.267 -32.335 17.483 1.00 46.50 75 ASP A C 1
ATOM 556 O O . ASP A 1 75 ? -9.936 -31.302 18.069 1.00 46.50 75 ASP A O 1
ATOM 560 N N . ALA A 1 76 ? -11.182 -33.165 17.998 1.00 50.03 76 ALA A N 1
ATOM 561 C CA . ALA A 1 76 ? -11.913 -32.891 19.248 1.00 50.03 76 ALA A CA 1
ATOM 562 C C . ALA A 1 76 ? -10.995 -32.599 20.461 1.00 50.03 76 ALA A C 1
ATOM 564 O O . ALA A 1 76 ? -11.454 -32.060 21.470 1.00 50.03 76 ALA A O 1
ATOM 565 N N . ASP A 1 77 ? -9.705 -32.910 20.317 1.00 54.47 77 ASP A N 1
ATOM 566 C CA . ASP A 1 77 ? -8.662 -32.825 21.327 1.00 54.47 77 ASP A CA 1
ATOM 567 C C . ASP A 1 77 ? -7.548 -31.813 20.951 1.00 54.47 77 ASP A C 1
ATOM 569 O O . ASP A 1 77 ? -6.576 -31.667 21.693 1.00 54.47 77 ASP A O 1
ATOM 573 N N . GLU A 1 78 ? -7.635 -31.131 19.798 1.00 43.84 78 GLU A N 1
ATOM 574 C CA . GLU A 1 78 ? -6.628 -30.162 19.342 1.00 43.84 78 GLU A CA 1
ATOM 575 C C . GLU A 1 78 ? -6.961 -28.764 19.876 1.00 43.84 78 GLU A C 1
ATOM 577 O O . GLU A 1 78 ? -7.849 -28.069 19.379 1.00 43.84 78 GLU A O 1
ATOM 582 N N . THR A 1 79 ? -6.221 -28.325 20.897 1.00 47.75 79 THR A N 1
ATOM 583 C CA . THR A 1 79 ? -6.299 -26.947 21.383 1.00 47.75 79 THR A CA 1
ATOM 584 C C . THR A 1 79 ? -5.869 -26.012 20.249 1.00 47.75 79 THR A C 1
ATOM 586 O O . THR A 1 79 ? -4.752 -26.151 19.729 1.00 47.75 79 THR A O 1
ATOM 589 N N . PRO A 1 80 ? -6.708 -25.053 19.824 1.00 49.69 80 PRO A N 1
ATOM 590 C CA . PRO A 1 80 ? -6.322 -24.124 18.779 1.00 49.69 80 PRO A CA 1
ATOM 591 C C . PRO A 1 80 ? -5.026 -23.412 19.172 1.00 49.69 80 PRO A C 1
ATOM 593 O O . PRO A 1 80 ? -4.874 -22.994 20.312 1.00 49.69 80 PRO A O 1
ATOM 596 N N . ALA A 1 81 ? -4.093 -23.208 18.238 1.00 45.53 81 ALA A N 1
ATOM 597 C CA . ALA A 1 81 ? -2.775 -22.622 18.540 1.00 45.53 81 ALA A CA 1
ATOM 598 C C . ALA A 1 81 ? -2.807 -21.189 19.138 1.00 45.53 81 ALA A C 1
ATOM 600 O O . ALA A 1 81 ? -1.759 -20.611 19.417 1.00 45.53 81 ALA A O 1
ATOM 601 N N . TRP A 1 82 ? -3.990 -20.586 19.274 1.00 45.94 82 TRP A N 1
ATOM 602 C CA . TRP A 1 82 ? -4.234 -19.306 19.941 1.00 45.94 82 TRP A CA 1
ATOM 603 C C . TRP A 1 82 ? -4.735 -19.450 21.390 1.00 45.94 82 TRP A C 1
ATOM 605 O O . TRP A 1 82 ? -4.754 -18.452 22.105 1.00 45.94 82 TRP A O 1
ATOM 615 N N . ASP A 1 83 ? -5.115 -20.656 21.817 1.00 47.94 83 ASP A N 1
ATOM 616 C CA . ASP A 1 83 ? -5.636 -20.989 23.149 1.00 47.94 83 ASP A CA 1
ATOM 617 C C . ASP A 1 83 ? -4.541 -21.475 24.124 1.00 47.94 83 ASP A C 1
ATOM 619 O O . ASP A 1 83 ? -4.819 -21.983 25.203 1.00 47.94 83 ASP A O 1
ATOM 623 N N . ASP A 1 84 ? -3.266 -21.216 23.810 1.00 47.03 84 ASP A N 1
ATOM 624 C CA . ASP A 1 84 ? -2.191 -21.120 24.817 1.00 47.03 84 ASP A CA 1
ATOM 625 C C . ASP A 1 84 ? -2.374 -19.814 25.636 1.00 47.03 84 ASP A C 1
ATOM 627 O O . ASP A 1 84 ? -1.525 -18.915 25.675 1.00 47.03 84 ASP A O 1
ATOM 631 N N . SER A 1 85 ? -3.558 -19.657 26.233 1.00 44.62 85 SER A N 1
ATOM 632 C CA . SER A 1 85 ? -4.099 -18.415 26.791 1.00 44.62 85 SER A CA 1
ATOM 633 C C . SER A 1 85 ? -3.570 -18.045 28.184 1.00 44.62 85 SER A C 1
ATOM 635 O O . SER A 1 85 ? -3.987 -17.034 28.749 1.00 44.62 85 SER A O 1
ATOM 637 N N . ASP A 1 86 ? -2.517 -18.713 28.667 1.00 40.50 86 ASP A N 1
ATOM 638 C CA . ASP A 1 86 ? -1.728 -18.263 29.830 1.00 40.50 86 ASP A CA 1
ATOM 639 C C . ASP A 1 86 ? -1.030 -16.904 29.597 1.00 40.50 86 ASP A C 1
ATOM 641 O O . ASP A 1 86 ? -0.458 -16.309 30.513 1.00 40.50 86 ASP A O 1
ATOM 645 N N . LYS A 1 87 ? -1.089 -16.369 28.370 1.00 45.94 87 LYS A N 1
ATOM 646 C CA . LYS A 1 87 ? -0.675 -15.001 28.023 1.00 45.94 87 LYS A CA 1
ATOM 647 C C . LYS A 1 87 ? -1.816 -14.201 27.406 1.00 45.94 87 LYS A C 1
ATOM 649 O O . LYS A 1 87 ? -1.653 -13.618 26.330 1.00 45.94 87 LYS A O 1
ATOM 654 N N . GLY A 1 88 ? -2.969 -14.182 28.078 1.00 45.25 88 GLY A N 1
ATOM 655 C CA . GLY A 1 88 ? -4.024 -13.206 27.808 1.00 45.25 88 GLY A CA 1
ATOM 656 C C . GLY A 1 88 ? -3.438 -11.805 27.581 1.00 45.25 88 GLY A C 1
ATOM 657 O O . GLY A 1 88 ? -2.412 -11.449 28.162 1.00 45.25 88 GLY A O 1
ATOM 658 N N . LEU A 1 89 ? -4.050 -11.037 26.675 1.00 47.75 89 LEU A N 1
ATOM 659 C CA . LEU A 1 89 ? -3.654 -9.651 26.407 1.00 47.75 89 LEU A CA 1
ATOM 660 C C . LEU A 1 89 ? -3.519 -8.894 27.739 1.00 47.75 89 LEU A C 1
ATOM 662 O O . LEU A 1 89 ? -4.427 -8.954 28.567 1.00 47.75 89 LEU A O 1
ATOM 666 N N . ASP A 1 90 ? -2.378 -8.229 27.956 1.00 49.09 90 ASP A N 1
ATOM 667 C CA . ASP A 1 90 ? -2.078 -7.572 29.233 1.00 49.09 90 ASP A CA 1
ATOM 668 C C . ASP A 1 90 ? -3.229 -6.638 29.654 1.00 49.09 90 ASP A C 1
ATOM 670 O O . ASP A 1 90 ? -3.677 -5.844 28.827 1.00 49.09 90 ASP A O 1
ATOM 674 N N . PRO A 1 91 ? -3.667 -6.624 30.925 1.00 43.47 91 PRO A N 1
ATOM 675 C CA . PRO A 1 91 ? -4.828 -5.849 31.379 1.00 43.47 91 PRO A CA 1
ATOM 676 C C . PRO A 1 91 ? -4.820 -4.349 31.031 1.00 43.47 91 PRO A C 1
ATOM 678 O O . PRO A 1 91 ? -5.888 -3.756 30.898 1.00 43.47 91 PRO A O 1
ATOM 681 N N . TRP A 1 92 ? -3.651 -3.726 30.816 1.00 44.44 92 TRP A N 1
ATOM 682 C CA . TRP A 1 92 ? -3.559 -2.328 30.358 1.00 44.44 92 TRP A CA 1
ATOM 683 C C . TRP A 1 92 ? -4.138 -2.108 28.951 1.00 44.44 92 TRP A C 1
ATOM 685 O O . TRP A 1 92 ? -4.473 -0.982 28.593 1.00 44.44 92 TRP A O 1
ATOM 695 N N . THR A 1 93 ? -4.302 -3.170 28.157 1.00 48.59 93 THR A N 1
ATOM 696 C CA . THR A 1 93 ? -4.933 -3.095 26.834 1.00 48.59 93 THR A CA 1
ATOM 697 C C . THR A 1 93 ? -6.449 -2.873 26.882 1.00 48.59 93 THR A C 1
ATOM 699 O O . THR A 1 93 ? -7.033 -2.515 25.863 1.00 48.59 93 THR A O 1
ATOM 702 N N . ILE A 1 94 ? -7.093 -3.031 28.043 1.00 48.50 94 ILE A N 1
ATOM 703 C CA . ILE A 1 94 ? -8.560 -3.058 28.159 1.00 48.50 94 ILE A CA 1
ATOM 704 C C . ILE A 1 94 ? -9.132 -1.750 28.746 1.00 48.50 94 ILE A C 1
ATOM 706 O O . ILE A 1 94 ? -10.298 -1.437 28.520 1.00 48.50 94 ILE A O 1
ATOM 710 N N . THR A 1 95 ? -8.341 -0.931 29.449 1.00 40.97 95 THR A N 1
ATOM 711 C CA . THR A 1 95 ? -8.914 0.075 30.368 1.00 40.97 95 THR A CA 1
ATOM 712 C C . THR A 1 95 ? -8.988 1.529 29.879 1.00 40.97 95 THR A C 1
ATOM 714 O O . THR A 1 95 ? -9.545 2.346 30.604 1.00 40.97 95 THR A O 1
ATOM 717 N N . GLU A 1 96 ? -8.512 1.899 28.680 1.00 43.91 96 GLU A N 1
ATOM 718 C CA . GLU A 1 96 ? -8.459 3.333 28.287 1.00 43.91 96 GLU A CA 1
ATOM 719 C C . GLU A 1 96 ? -9.003 3.705 26.893 1.00 43.91 96 GLU A C 1
ATOM 721 O O . GLU A 1 96 ? -8.877 4.851 26.462 1.00 43.91 96 GLU A O 1
ATOM 726 N N . TYR A 1 97 ? -9.620 2.780 26.152 1.00 46.66 97 TYR A N 1
ATOM 727 C CA . TYR A 1 97 ? -9.653 2.930 24.689 1.00 46.66 97 TYR A CA 1
ATOM 728 C C . TYR A 1 97 ? -10.976 2.623 23.974 1.00 46.66 97 TYR A C 1
ATOM 730 O O . TYR A 1 97 ? -10.981 2.313 22.781 1.00 46.66 97 TYR A O 1
ATOM 738 N N . LEU A 1 98 ? -12.113 2.793 24.648 1.00 46.97 98 LEU A N 1
ATOM 739 C CA . LEU A 1 98 ? -13.426 2.582 24.033 1.00 46.97 98 LEU A CA 1
ATOM 740 C C . LEU A 1 98 ? -13.914 3.839 23.285 1.00 46.97 98 LEU A C 1
ATOM 742 O O . LEU A 1 98 ? -14.271 4.847 23.888 1.00 46.97 98 LEU A O 1
ATOM 746 N N . GLY A 1 99 ? -13.960 3.757 21.951 1.00 52.38 99 GLY A N 1
ATOM 747 C CA . GLY A 1 99 ? -14.855 4.576 21.120 1.00 52.38 99 GLY A CA 1
ATOM 748 C C . GLY A 1 99 ? -14.251 5.730 20.316 1.00 52.38 99 GLY A C 1
ATOM 749 O O . GLY A 1 99 ? -14.963 6.313 19.502 1.00 52.38 99 GLY A O 1
ATOM 750 N N . THR A 1 100 ? -12.968 6.075 20.468 1.00 69.38 100 THR A N 1
ATOM 751 C CA . THR A 1 100 ? -12.362 7.094 19.590 1.00 69.38 100 THR A CA 1
ATOM 752 C C . THR A 1 100 ? -11.963 6.467 18.258 1.00 69.38 100 THR A C 1
ATOM 754 O O . THR A 1 100 ? -11.054 5.633 18.208 1.00 69.38 100 THR A O 1
ATOM 757 N N . GLU A 1 101 ? -12.634 6.874 17.180 1.00 80.69 101 GLU A N 1
ATOM 758 C CA . GLU A 1 101 ? -12.177 6.584 15.824 1.00 80.69 101 GLU A CA 1
ATOM 759 C C . GLU A 1 101 ? -10.858 7.310 15.547 1.00 80.69 101 GLU A C 1
ATOM 761 O O . GLU A 1 101 ? -10.686 8.495 15.836 1.00 80.69 101 GLU A O 1
ATOM 766 N N . VAL A 1 102 ? -9.918 6.577 14.970 1.00 84.31 102 VAL A N 1
ATOM 767 C CA . VAL A 1 102 ? -8.624 7.050 14.509 1.00 84.31 102 VAL A CA 1
ATOM 768 C C . VAL A 1 102 ? -8.542 6.742 13.023 1.00 84.31 102 VAL A C 1
ATOM 770 O O . VAL A 1 102 ? -8.760 5.610 12.584 1.00 84.31 102 VAL A O 1
ATOM 773 N N . ALA A 1 103 ? -8.228 7.767 12.238 1.00 87.12 103 ALA A N 1
ATOM 774 C CA . ALA A 1 103 ? -7.918 7.575 10.835 1.00 87.12 103 ALA A CA 1
ATOM 775 C C . ALA A 1 103 ? -6.567 6.866 10.717 1.00 87.12 103 ALA A C 1
ATOM 777 O O . ALA A 1 103 ? -5.561 7.332 11.248 1.00 87.12 103 ALA A O 1
ATOM 778 N N . VAL A 1 104 ? -6.549 5.752 9.999 1.00 89.12 104 VAL A N 1
ATOM 779 C CA . VAL A 1 104 ? -5.328 5.058 9.600 1.00 89.12 104 VAL A CA 1
ATOM 780 C C . VAL A 1 104 ? -5.244 5.019 8.086 1.00 89.12 104 VAL A C 1
ATOM 782 O O . VAL A 1 104 ? -6.248 5.134 7.380 1.00 89.12 104 VAL A O 1
ATOM 785 N N . MET A 1 105 ? -4.037 4.827 7.573 1.00 93.50 105 MET A N 1
ATOM 786 C CA . MET A 1 105 ? -3.857 4.532 6.164 1.00 93.50 105 MET A CA 1
ATOM 787 C C . MET A 1 105 ? -3.947 3.016 5.959 1.00 93.50 105 MET A C 1
ATOM 789 O O . MET A 1 105 ? -3.317 2.237 6.675 1.00 93.50 105 MET A O 1
ATOM 793 N N . CYS A 1 106 ? -4.706 2.591 4.955 1.00 92.50 106 CYS A N 1
ATOM 794 C CA . CYS A 1 106 ? -4.815 1.204 4.522 1.00 92.50 106 CYS A CA 1
ATOM 795 C C . CYS A 1 106 ? -4.401 1.091 3.058 1.00 92.50 106 CYS A C 1
ATOM 797 O O . CYS A 1 106 ? -4.836 1.875 2.222 1.00 92.50 106 CYS A O 1
ATOM 799 N N . SER A 1 107 ? -3.615 0.073 2.708 1.00 92.75 107 SER A N 1
ATOM 800 C CA . SER A 1 107 ? -3.429 -0.259 1.296 1.00 92.75 107 SER A CA 1
ATOM 801 C C . SER A 1 107 ? -4.573 -1.155 0.833 1.00 92.75 107 SER A C 1
ATOM 803 O O . SER A 1 107 ? -4.711 -2.270 1.341 1.00 92.75 107 SER A O 1
ATOM 805 N N . ILE A 1 108 ? -5.378 -0.691 -0.125 1.00 92.25 108 ILE A N 1
ATOM 806 C CA . ILE A 1 108 ? -6.584 -1.385 -0.592 1.00 92.25 108 ILE A CA 1
ATOM 807 C C . ILE A 1 108 ? -6.446 -1.778 -2.061 1.00 92.25 108 ILE A C 1
ATOM 809 O O . ILE A 1 108 ? -6.182 -0.945 -2.923 1.00 92.25 108 ILE A O 1
ATOM 813 N N . ALA A 1 109 ? -6.666 -3.061 -2.353 1.00 90.06 109 ALA A N 1
ATOM 814 C CA . ALA A 1 109 ? -6.710 -3.609 -3.705 1.00 90.06 109 ALA A CA 1
ATOM 815 C C . ALA A 1 109 ? -7.880 -4.585 -3.842 1.00 90.06 109 ALA A C 1
ATOM 817 O O . ALA A 1 109 ? -8.034 -5.475 -3.003 1.00 90.06 109 ALA A O 1
ATOM 818 N N . ASP A 1 110 ? -8.661 -4.468 -4.917 1.00 89.25 110 ASP A N 1
ATOM 819 C CA . ASP A 1 110 ? -9.891 -5.245 -5.141 1.00 89.25 110 ASP A CA 1
ATOM 820 C C . ASP A 1 110 ? -10.891 -5.099 -3.974 1.00 89.25 110 ASP A C 1
ATOM 822 O O . ASP A 1 110 ? -11.482 -6.082 -3.537 1.00 89.25 110 ASP A O 1
ATOM 826 N N . LYS A 1 111 ? -11.021 -3.881 -3.421 1.00 89.31 111 LYS A N 1
ATOM 827 C CA . LYS A 1 111 ? -11.826 -3.569 -2.218 1.00 89.31 111 LYS A CA 1
ATOM 828 C C . LYS A 1 111 ? -11.406 -4.338 -0.961 1.00 89.31 111 LYS A C 1
ATOM 830 O O . LYS A 1 111 ? -12.186 -4.485 -0.029 1.00 89.31 111 LYS A O 1
ATOM 835 N N . LYS A 1 112 ? -10.170 -4.844 -0.936 1.00 94.00 112 LYS A N 1
ATOM 836 C CA . LYS A 1 112 ? -9.620 -5.587 0.196 1.00 94.00 112 LYS A CA 1
ATOM 837 C C . LYS A 1 112 ? -8.378 -4.911 0.755 1.00 94.00 112 LYS A C 1
ATOM 839 O O . LYS A 1 112 ? -7.457 -4.587 0.003 1.00 94.00 112 LYS A O 1
ATOM 844 N N . ILE A 1 113 ? -8.332 -4.768 2.072 1.00 94.06 113 ILE A N 1
ATOM 845 C CA . ILE A 1 113 ? -7.190 -4.286 2.842 1.00 94.06 113 ILE A CA 1
ATOM 846 C C . ILE A 1 113 ? -6.071 -5.322 2.738 1.00 94.06 113 ILE A C 1
ATOM 848 O O . ILE A 1 113 ? -6.229 -6.464 3.173 1.00 94.06 113 ILE A O 1
ATOM 852 N N . GLY A 1 114 ? -4.934 -4.930 2.164 1.00 92.00 114 GLY A N 1
ATOM 853 C CA . GLY A 1 114 ? -3.699 -5.718 2.132 1.00 92.00 114 GLY A CA 1
ATOM 854 C C . GLY A 1 114 ? -2.734 -5.385 3.274 1.00 92.00 114 GLY A C 1
ATOM 855 O O . GLY A 1 114 ? -1.988 -6.254 3.728 1.00 92.00 114 GLY A O 1
ATOM 856 N N . SER A 1 115 ? -2.768 -4.140 3.749 1.00 93.94 115 SER A N 1
ATOM 857 C CA . SER A 1 115 ? -1.956 -3.659 4.868 1.00 93.94 115 SER A CA 1
ATOM 858 C C . SER A 1 115 ? -2.676 -2.533 5.602 1.00 93.94 115 SER A C 1
ATOM 860 O O . SER A 1 115 ? -3.311 -1.705 4.951 1.00 93.94 115 SER A O 1
ATOM 862 N N . VAL A 1 116 ? -2.502 -2.475 6.920 1.00 94.12 116 VAL A N 1
ATOM 863 C CA . VAL A 1 116 ? -2.904 -1.363 7.791 1.00 94.12 116 VAL A CA 1
ATOM 864 C C . VAL A 1 116 ? -1.638 -0.730 8.358 1.00 94.12 116 VAL A C 1
ATOM 866 O O . VAL A 1 116 ? -0.758 -1.453 8.837 1.00 94.12 116 VAL A O 1
ATOM 869 N N . TYR A 1 117 ? -1.531 0.591 8.270 1.00 91.81 117 TYR A N 1
ATOM 870 C CA . TYR A 1 117 ? -0.358 1.352 8.685 1.00 91.81 117 TYR A CA 1
ATOM 871 C C . TYR A 1 117 ? -0.665 2.098 9.972 1.00 91.81 117 TYR A C 1
ATOM 873 O O . TYR A 1 117 ? -1.708 2.735 10.115 1.00 91.81 117 TYR A O 1
ATOM 881 N N . PHE A 1 118 ? 0.269 1.997 10.899 1.00 88.00 118 PHE A N 1
ATOM 882 C CA . PHE A 1 118 ? 0.255 2.645 12.192 1.00 88.00 118 PHE A CA 1
ATOM 883 C C . PHE A 1 118 ? 1.464 3.577 12.299 1.00 88.00 118 PHE A C 1
ATOM 885 O O . PHE A 1 118 ? 2.387 3.510 11.489 1.00 88.00 118 PHE A O 1
ATOM 892 N N . THR A 1 119 ? 1.477 4.417 13.327 1.00 80.12 119 THR A N 1
ATOM 893 C CA . THR A 1 119 ? 2.582 5.346 13.607 1.00 80.12 119 THR A CA 1
ATOM 894 C C . THR A 1 119 ? 3.920 4.646 13.857 1.00 80.12 119 THR A C 1
ATOM 896 O O . THR A 1 119 ? 4.966 5.194 13.535 1.00 80.12 119 THR A O 1
ATOM 899 N N . ASP A 1 120 ? 3.891 3.439 14.415 1.00 78.19 120 ASP A N 1
ATOM 900 C CA . ASP A 1 120 ? 5.050 2.645 14.842 1.00 78.19 120 ASP A CA 1
ATOM 901 C C . ASP A 1 120 ? 5.240 1.357 14.020 1.00 78.19 120 ASP A C 1
ATOM 903 O O . ASP A 1 120 ? 6.105 0.532 14.324 1.00 78.19 120 ASP A O 1
ATOM 907 N N . GLY A 1 121 ? 4.416 1.118 12.997 1.00 86.19 121 GLY A N 1
ATOM 908 C CA . GLY A 1 121 ? 4.424 -0.181 12.345 1.00 86.19 121 GLY A CA 1
ATOM 909 C C . GLY A 1 121 ? 3.377 -0.388 11.271 1.00 86.19 121 GLY A C 1
ATOM 910 O O . GLY A 1 121 ? 2.577 0.477 10.936 1.00 86.19 121 GLY A O 1
ATOM 911 N N . ARG A 1 122 ? 3.377 -1.596 10.716 1.00 91.00 122 ARG A N 1
ATOM 912 C CA . ARG A 1 122 ? 2.405 -2.030 9.717 1.00 91.00 122 ARG A CA 1
ATOM 913 C C . ARG A 1 122 ? 1.978 -3.462 9.985 1.00 91.00 122 ARG A C 1
ATOM 915 O O . ARG A 1 122 ? 2.817 -4.361 10.040 1.00 91.00 122 ARG A O 1
ATOM 922 N N . ALA A 1 123 ? 0.672 -3.694 10.033 1.00 91.81 123 ALA A N 1
ATOM 923 C CA . ALA A 1 123 ? 0.105 -5.035 9.962 1.00 91.81 123 ALA A CA 1
ATOM 924 C C . ALA A 1 123 ? -0.198 -5.373 8.502 1.00 91.81 123 ALA A C 1
ATOM 926 O O . ALA A 1 123 ? -1.030 -4.737 7.855 1.00 91.81 123 ALA A O 1
ATOM 927 N N . ARG A 1 124 ? 0.473 -6.391 7.964 1.00 91.62 124 ARG A N 1
ATOM 928 C CA . ARG A 1 124 ? 0.116 -6.973 6.669 1.00 91.62 124 ARG A CA 1
ATOM 929 C C . ARG A 1 124 ? -0.954 -8.026 6.912 1.00 91.62 124 ARG A C 1
ATOM 931 O O . ARG A 1 124 ? -0.666 -9.014 7.582 1.00 91.62 124 ARG A O 1
ATOM 938 N N . SER A 1 125 ? -2.146 -7.818 6.357 1.00 89.31 125 SER A N 1
ATOM 939 C CA . SER A 1 125 ? -3.297 -8.687 6.602 1.00 89.31 125 SER A CA 1
ATOM 940 C C . SER A 1 125 ? -3.118 -10.039 5.915 1.00 89.31 125 SER A C 1
ATOM 942 O O . SER A 1 125 ? -2.770 -11.017 6.547 1.00 89.31 125 SER A O 1
ATOM 944 N N . THR A 1 126 ? -3.295 -10.122 4.601 1.00 82.12 126 THR A N 1
ATOM 945 C CA . THR A 1 126 ? -3.291 -11.377 3.849 1.00 82.12 126 THR A CA 1
ATOM 946 C C . THR A 1 126 ? -2.446 -11.247 2.592 1.00 82.12 126 THR A C 1
ATOM 948 O O . THR A 1 126 ? -2.696 -10.425 1.711 1.00 82.12 126 THR A O 1
ATOM 951 N N . HIS A 1 127 ? -1.392 -12.059 2.510 1.00 88.06 127 HIS A N 1
ATOM 952 C CA . HIS A 1 127 ? -0.376 -11.969 1.459 1.00 88.06 127 HIS A CA 1
ATOM 953 C C . HIS A 1 127 ? 0.116 -13.366 1.049 1.00 88.06 127 HIS A C 1
ATOM 955 O O . HIS A 1 127 ? 0.086 -14.276 1.878 1.00 88.06 127 HIS A O 1
ATOM 961 N N . PRO A 1 128 ? 0.632 -13.577 -0.181 1.00 89.19 128 PRO A N 1
ATOM 962 C CA . PRO A 1 128 ? 1.208 -14.869 -0.574 1.00 89.19 128 PRO A CA 1
ATOM 963 C C . PRO A 1 128 ? 2.336 -15.373 0.339 1.00 89.19 128 PRO A C 1
ATOM 965 O O . PRO A 1 128 ? 2.545 -16.573 0.436 1.00 89.19 128 PRO A O 1
ATOM 968 N N . SER A 1 129 ? 3.035 -14.465 1.030 1.00 90.25 129 SER A N 1
ATOM 969 C CA . SER A 1 129 ? 4.063 -14.796 2.034 1.00 90.25 129 SER A CA 1
ATOM 970 C C . SER A 1 129 ? 3.519 -14.971 3.458 1.00 90.25 129 SER A C 1
ATOM 972 O O . SER A 1 129 ? 4.302 -15.190 4.376 1.00 90.25 129 SER A O 1
ATOM 974 N N . GLY A 1 130 ? 2.211 -14.814 3.657 1.00 91.69 130 GLY A N 1
ATOM 975 C CA . GLY A 1 130 ? 1.566 -14.782 4.965 1.00 91.69 130 GLY A CA 1
ATOM 976 C C . GLY A 1 130 ? 1.363 -13.372 5.522 1.00 91.69 130 GLY A C 1
ATOM 977 O O . GLY A 1 130 ? 2.089 -12.431 5.173 1.00 91.69 130 GLY A O 1
ATOM 978 N N . ALA A 1 131 ? 0.363 -13.273 6.395 1.00 91.81 131 ALA A N 1
ATOM 979 C CA . ALA A 1 131 ? 0.149 -12.191 7.341 1.00 91.81 131 ALA A CA 1
ATOM 980 C C . ALA A 1 131 ? 1.382 -12.008 8.227 1.00 91.81 131 ALA A C 1
ATOM 982 O O . ALA A 1 131 ? 2.053 -12.993 8.543 1.00 91.81 131 ALA A O 1
ATOM 983 N N . LYS A 1 132 ? 1.694 -10.769 8.603 1.00 92.56 132 LYS A N 1
ATOM 984 C CA . LYS A 1 132 ? 2.779 -10.485 9.552 1.00 92.56 132 LYS A CA 1
ATOM 985 C C . LYS A 1 132 ? 2.704 -9.071 10.094 1.00 92.56 132 LYS A C 1
ATOM 987 O O . LYS A 1 132 ? 2.243 -8.162 9.393 1.00 92.56 132 LYS A O 1
ATOM 992 N N . SER A 1 133 ? 3.263 -8.872 11.280 1.00 88.62 133 SER A N 1
ATOM 993 C CA . SER A 1 133 ? 3.671 -7.541 11.708 1.00 88.62 133 SER A CA 1
ATOM 994 C C . SER A 1 133 ? 4.993 -7.166 11.036 1.00 88.62 133 SER A C 1
ATOM 996 O O . SER A 1 133 ? 5.805 -8.013 10.647 1.00 88.62 133 SER A O 1
ATOM 998 N N . SER A 1 134 ? 5.218 -5.885 10.793 1.00 85.00 134 SER A N 1
ATOM 999 C CA . SER A 1 134 ? 6.519 -5.381 10.365 1.00 85.00 134 SER A CA 1
ATOM 1000 C C . SER A 1 134 ? 6.727 -3.986 10.938 1.00 85.00 134 SER A C 1
ATOM 1002 O O . SER A 1 134 ? 5.788 -3.186 10.884 1.00 85.00 134 SER A O 1
ATOM 1004 N N . PRO A 1 135 ? 7.941 -3.669 11.422 1.00 82.12 135 PRO A N 1
ATOM 1005 C CA . PRO A 1 135 ? 8.318 -2.288 11.663 1.00 82.12 135 PRO A CA 1
ATOM 1006 C C . PRO A 1 135 ? 8.080 -1.477 10.389 1.00 82.12 135 PRO A C 1
ATOM 1008 O O . PRO A 1 135 ? 8.335 -1.950 9.275 1.00 82.12 135 PRO A O 1
ATOM 1011 N N . HIS A 1 136 ? 7.537 -0.284 10.562 1.00 80.00 136 HIS A N 1
ATOM 1012 C CA . HIS A 1 136 ? 7.358 0.692 9.506 1.00 80.00 136 HIS A CA 1
ATOM 1013 C C . HIS A 1 136 ? 7.664 2.035 10.135 1.00 80.00 136 HIS A C 1
ATOM 1015 O O . HIS A 1 136 ? 6.806 2.633 10.775 1.00 80.00 136 HIS A O 1
ATOM 1021 N N . ASP A 1 137 ? 8.912 2.447 10.005 1.00 80.56 137 ASP A N 1
ATOM 1022 C CA . ASP A 1 137 ? 9.346 3.742 10.481 1.00 80.56 137 ASP A CA 1
ATOM 1023 C C . ASP A 1 137 ? 9.126 4.772 9.353 1.00 80.56 137 ASP A C 1
ATOM 1025 O O . ASP A 1 137 ? 9.687 4.616 8.259 1.00 80.56 137 ASP A O 1
ATOM 1029 N N . PRO A 1 138 ? 8.279 5.795 9.573 1.00 77.06 138 PRO A N 1
ATOM 1030 C CA . PRO A 1 138 ? 8.058 6.860 8.599 1.00 77.06 138 PRO A CA 1
ATOM 1031 C C . PRO A 1 138 ? 9.332 7.647 8.260 1.00 77.06 138 PRO A C 1
ATOM 1033 O O . PRO A 1 138 ? 9.399 8.247 7.195 1.00 77.06 138 PRO A O 1
ATOM 1036 N N . ALA A 1 139 ? 10.360 7.637 9.118 1.00 80.38 139 ALA A N 1
ATOM 1037 C CA . ALA A 1 139 ? 11.632 8.292 8.813 1.00 80.38 139 ALA A CA 1
ATOM 1038 C C . ALA A 1 139 ? 12.480 7.500 7.801 1.00 80.38 139 ALA A C 1
ATOM 1040 O O . ALA A 1 139 ? 13.233 8.091 7.031 1.00 80.38 139 ALA A O 1
ATOM 1041 N N . SER A 1 140 ? 12.336 6.173 7.757 1.00 85.94 140 SER A N 1
ATOM 1042 C CA . SER A 1 140 ? 13.066 5.281 6.841 1.00 85.94 140 SER A CA 1
ATOM 1043 C C . SER A 1 140 ? 12.234 4.813 5.645 1.00 85.94 140 SER A C 1
ATOM 1045 O O . SER A 1 140 ? 12.664 3.944 4.878 1.00 85.94 140 SER A O 1
ATOM 1047 N N . SER A 1 141 ? 11.046 5.384 5.435 1.00 91.44 141 SER A N 1
ATOM 1048 C CA . SER A 1 141 ? 10.211 5.068 4.278 1.00 91.44 141 SER A CA 1
ATOM 1049 C C . SER A 1 141 ? 9.375 6.252 3.803 1.00 91.44 141 SER A C 1
ATOM 1051 O O . SER A 1 141 ? 8.878 7.039 4.593 1.00 91.44 141 SER A O 1
ATOM 1053 N N . ARG A 1 142 ? 9.192 6.361 2.486 1.00 93.31 142 ARG A N 1
ATOM 1054 C CA . ARG A 1 142 ? 8.295 7.333 1.848 1.00 93.31 142 ARG A CA 1
ATOM 1055 C C . ARG A 1 142 ? 7.278 6.609 0.986 1.00 93.31 142 ARG A C 1
ATOM 1057 O O . ARG A 1 142 ? 7.566 5.549 0.421 1.00 93.31 142 ARG A O 1
ATOM 1064 N N . GLN A 1 143 ? 6.086 7.175 0.892 1.00 94.94 143 GLN A N 1
ATOM 1065 C CA . GLN A 1 143 ? 4.950 6.556 0.227 1.00 94.94 143 GLN A CA 1
ATOM 1066 C C . GLN A 1 143 ? 4.365 7.509 -0.803 1.00 94.94 143 GLN A C 1
ATOM 1068 O O . GLN A 1 143 ? 4.265 8.708 -0.572 1.00 94.94 143 GLN A O 1
ATOM 1073 N N . PHE A 1 144 ? 3.991 6.966 -1.956 1.00 95.81 144 PHE A N 1
ATOM 1074 C CA . PHE A 1 144 ? 3.532 7.760 -3.087 1.00 95.81 144 PHE A CA 1
ATOM 1075 C C . PHE A 1 144 ? 2.332 7.105 -3.753 1.00 95.81 144 PHE A C 1
ATOM 1077 O O . PHE A 1 144 ? 2.284 5.879 -3.888 1.00 95.81 144 PHE A O 1
ATOM 1084 N N . HIS A 1 145 ? 1.410 7.917 -4.255 1.00 96.31 145 HIS A N 1
ATOM 1085 C CA . HIS A 1 145 ? 0.530 7.499 -5.332 1.00 96.31 145 HIS A CA 1
ATOM 1086 C C . HIS A 1 145 ? 1.230 7.727 -6.670 1.00 96.31 145 HIS A C 1
ATOM 1088 O O . HIS A 1 145 ? 1.672 8.830 -6.993 1.00 96.31 145 HIS A O 1
ATOM 1094 N N . VAL A 1 146 ? 1.316 6.665 -7.466 1.00 96.00 146 VAL A N 1
ATOM 1095 C CA . VAL A 1 146 ? 1.865 6.706 -8.825 1.00 96.00 146 VAL A CA 1
ATOM 1096 C C . VAL A 1 146 ? 0.894 6.047 -9.787 1.00 96.00 146 VAL A C 1
ATOM 1098 O O . VAL A 1 146 ? 0.297 5.019 -9.460 1.00 96.00 146 VAL A O 1
ATOM 1101 N N . ASP A 1 147 ? 0.771 6.573 -10.999 1.00 95.50 147 ASP A N 1
ATOM 1102 C CA . ASP A 1 147 ? 0.207 5.804 -12.101 1.00 95.50 147 ASP A CA 1
ATOM 1103 C C . ASP A 1 147 ? 1.261 4.860 -12.656 1.00 95.50 147 ASP A C 1
ATOM 1105 O O . ASP A 1 147 ? 2.154 5.212 -13.430 1.00 95.50 147 ASP A O 1
ATOM 1109 N N . TRP A 1 148 ? 1.132 3.608 -12.237 1.00 95.06 148 TRP A N 1
ATOM 1110 C CA . TRP A 1 148 ? 2.066 2.565 -12.609 1.00 95.06 148 TRP A CA 1
ATOM 1111 C C . TRP A 1 148 ? 2.035 2.256 -14.108 1.00 95.06 148 TRP A C 1
ATOM 1113 O O . TRP A 1 148 ? 3.048 1.841 -14.670 1.00 95.06 148 TRP A O 1
ATOM 1123 N N . THR A 1 149 ? 0.889 2.423 -14.769 1.00 94.81 149 THR A N 1
ATOM 1124 C CA . THR A 1 149 ? 0.746 2.144 -16.202 1.00 94.81 149 THR A CA 1
ATOM 1125 C C . THR A 1 149 ? 1.484 3.196 -17.018 1.00 94.81 149 THR A C 1
ATOM 1127 O O . THR A 1 149 ? 2.261 2.846 -17.914 1.00 94.81 149 THR A O 1
ATOM 1130 N N . ALA A 1 150 ? 1.300 4.470 -16.675 1.00 95.75 150 ALA A N 1
ATOM 1131 C CA . ALA A 1 150 ? 2.012 5.574 -17.302 1.00 95.75 150 ALA A CA 1
ATOM 1132 C C . ALA A 1 150 ? 3.522 5.510 -17.011 1.00 95.75 150 ALA A C 1
ATOM 1134 O O . ALA A 1 150 ? 4.317 5.575 -17.949 1.00 95.75 150 ALA A O 1
ATOM 1135 N N . ALA A 1 151 ? 3.927 5.233 -15.766 1.00 96.25 151 ALA A N 1
ATOM 1136 C CA . ALA A 1 151 ? 5.336 5.062 -15.399 1.00 96.25 151 ALA A CA 1
ATOM 1137 C C . ALA A 1 151 ? 6.017 3.922 -16.183 1.00 96.25 151 ALA A C 1
ATOM 1139 O O . ALA A 1 151 ? 7.113 4.085 -16.718 1.00 96.25 151 ALA A O 1
ATOM 1140 N N . VAL A 1 152 ? 5.352 2.765 -16.320 1.00 96.25 152 VAL A N 1
ATOM 1141 C CA . VAL A 1 152 ? 5.844 1.649 -17.150 1.00 96.25 152 VAL A CA 1
ATOM 1142 C C . VAL A 1 152 ? 5.976 2.064 -18.613 1.00 96.25 152 VAL A C 1
ATOM 1144 O O . VAL A 1 152 ? 6.925 1.651 -19.279 1.00 96.25 152 VAL A O 1
ATOM 1147 N N . THR A 1 153 ? 5.012 2.823 -19.131 1.00 96.75 153 THR A N 1
ATOM 1148 C CA . THR A 1 153 ? 4.997 3.262 -20.531 1.00 96.75 153 THR A CA 1
ATOM 1149 C C . THR A 1 153 ? 6.149 4.218 -20.812 1.00 96.75 153 THR A C 1
ATOM 1151 O O . THR A 1 153 ? 6.894 3.997 -21.767 1.00 96.75 153 THR A O 1
ATOM 1154 N N . GLN A 1 154 ? 6.369 5.198 -19.934 1.00 97.19 154 GLN A N 1
ATOM 1155 C CA . GLN A 1 154 ? 7.499 6.114 -20.036 1.00 97.19 154 GLN A CA 1
ATOM 1156 C C . GLN A 1 154 ? 8.837 5.370 -19.938 1.00 97.19 154 GLN A C 1
ATOM 1158 O O . GLN A 1 154 ? 9.674 5.509 -20.827 1.00 97.19 154 GLN A O 1
ATOM 1163 N N . PHE A 1 155 ? 9.008 4.484 -18.950 1.00 97.50 155 PHE A N 1
ATOM 1164 C CA . PHE A 1 155 ? 10.242 3.705 -18.812 1.00 97.50 155 PHE A CA 1
ATOM 1165 C C . PHE A 1 155 ? 10.561 2.878 -20.066 1.00 97.50 155 PHE A C 1
ATOM 1167 O O . PHE A 1 155 ? 11.711 2.829 -20.495 1.00 97.50 155 PHE A O 1
ATOM 1174 N N . LYS A 1 156 ? 9.551 2.250 -20.690 1.00 97.50 156 LYS A N 1
ATOM 1175 C CA . LYS A 1 156 ? 9.722 1.509 -21.955 1.00 97.50 156 LYS A CA 1
ATOM 1176 C C . LYS A 1 156 ? 10.163 2.402 -23.108 1.00 97.50 156 LYS A C 1
ATOM 1178 O O . LYS A 1 156 ? 10.946 1.945 -23.936 1.00 97.50 156 LYS A O 1
ATOM 1183 N N . SER A 1 157 ? 9.629 3.620 -23.176 1.00 97.56 157 SER A N 1
ATOM 1184 C CA . SER A 1 157 ? 9.986 4.600 -24.203 1.00 97.56 157 SER A CA 1
ATOM 1185 C C . SER A 1 157 ? 11.428 5.078 -24.042 1.00 97.56 157 SER A C 1
ATOM 1187 O O . SER A 1 157 ? 12.146 5.186 -25.029 1.00 97.56 157 SER A O 1
ATOM 1189 N N . GLU A 1 158 ? 11.866 5.320 -22.805 1.00 97.06 158 GLU A N 1
ATOM 1190 C CA . GLU A 1 158 ? 13.236 5.750 -22.492 1.00 97.06 158 GLU A CA 1
ATOM 1191 C C . GLU A 1 158 ? 14.262 4.610 -22.608 1.00 97.06 158 GLU A C 1
ATOM 1193 O O . GLU A 1 158 ? 15.435 4.851 -22.880 1.00 97.06 158 GLU A O 1
ATOM 1198 N N . HIS A 1 159 ? 13.825 3.358 -22.440 1.00 97.44 159 HIS A N 1
ATOM 1199 C CA . HIS A 1 159 ? 14.690 2.174 -22.436 1.00 97.44 159 HIS A CA 1
ATOM 1200 C C . HIS A 1 159 ? 14.211 1.118 -23.453 1.00 97.44 159 HIS A C 1
ATOM 1202 O O . HIS A 1 159 ? 13.836 -0.006 -23.075 1.00 97.44 159 HIS A O 1
ATOM 1208 N N . PRO A 1 160 ? 14.207 1.434 -24.763 1.00 97.25 160 PRO A N 1
ATOM 1209 C CA . PRO A 1 160 ? 13.707 0.527 -25.787 1.00 97.25 160 PRO A CA 1
ATOM 1210 C C . PRO A 1 160 ? 14.528 -0.768 -25.830 1.00 97.25 160 PRO A C 1
ATOM 1212 O O . PRO A 1 160 ? 15.755 -0.773 -25.783 1.00 97.25 160 PRO A O 1
ATOM 1215 N N . GLY A 1 161 ? 13.842 -1.912 -25.903 1.00 95.75 161 GLY A N 1
ATOM 1216 C CA . GLY A 1 161 ? 14.486 -3.230 -25.958 1.00 95.75 161 GLY A CA 1
ATOM 1217 C C . GLY A 1 161 ? 15.067 -3.739 -24.631 1.00 95.75 161 GLY A C 1
ATOM 1218 O O . GLY A 1 161 ? 15.482 -4.899 -24.577 1.00 95.75 161 GLY A O 1
ATOM 1219 N N . HIS A 1 162 ? 15.023 -2.955 -23.544 1.00 97.25 162 HIS A N 1
ATOM 1220 C CA . HIS A 1 162 ? 15.605 -3.340 -22.249 1.00 97.25 162 HIS A CA 1
ATOM 1221 C C . HIS A 1 162 ? 15.052 -4.670 -21.729 1.00 97.25 162 HIS A C 1
ATOM 1223 O O . HIS A 1 162 ? 15.814 -5.555 -21.352 1.00 97.25 162 HIS A O 1
ATOM 1229 N N . LEU A 1 163 ? 13.732 -4.880 -21.826 1.00 96.25 163 LEU A N 1
ATOM 1230 C CA . LEU A 1 163 ? 13.090 -6.140 -21.423 1.00 96.25 163 LEU A CA 1
ATOM 1231 C C . LEU A 1 163 ? 13.667 -7.365 -22.149 1.00 96.25 163 LEU A C 1
ATOM 1233 O O . LEU A 1 163 ? 13.839 -8.411 -21.526 1.00 96.25 163 LEU A O 1
ATOM 1237 N N . LYS A 1 164 ? 13.962 -7.246 -23.451 1.00 96.56 164 LYS A N 1
ATOM 1238 C CA . LYS A 1 164 ? 14.556 -8.340 -24.238 1.00 96.56 164 LYS A CA 1
ATOM 1239 C C . LYS A 1 164 ? 16.008 -8.591 -23.828 1.00 96.56 164 LYS A C 1
ATOM 1241 O O . LYS A 1 164 ? 16.436 -9.736 -23.819 1.00 96.56 164 LYS A O 1
ATOM 1246 N N . LYS A 1 165 ? 16.739 -7.532 -23.466 1.00 97.06 165 LYS A N 1
ATOM 1247 C CA . LYS A 1 165 ? 18.159 -7.583 -23.099 1.00 97.06 165 LYS A CA 1
ATOM 1248 C C . LYS A 1 165 ? 18.403 -8.193 -21.718 1.00 97.06 165 LYS A C 1
ATOM 1250 O O . LYS A 1 165 ? 19.283 -9.031 -21.583 1.00 97.06 165 LYS A O 1
ATOM 1255 N N . VAL A 1 166 ? 17.653 -7.768 -20.698 1.00 97.44 166 VAL A N 1
ATOM 1256 C CA . VAL A 1 166 ? 17.914 -8.161 -19.295 1.00 97.44 166 VAL A CA 1
ATOM 1257 C C . VAL A 1 166 ? 16.923 -9.192 -18.744 1.00 97.44 166 VAL A C 1
ATOM 1259 O O . VAL A 1 166 ? 17.101 -9.720 -17.647 1.00 97.44 166 VAL A O 1
ATOM 1262 N N . GLY A 1 167 ? 15.858 -9.488 -19.490 1.00 97.31 167 GLY A N 1
ATOM 1263 C CA . GLY A 1 167 ? 14.791 -10.385 -19.060 1.00 97.31 167 GLY A CA 1
ATOM 1264 C C . GLY A 1 167 ? 13.848 -9.773 -18.015 1.00 97.31 167 GLY A C 1
ATOM 1265 O O . GLY A 1 167 ? 14.068 -8.699 -17.456 1.00 97.31 167 GLY A O 1
ATOM 1266 N N . LYS A 1 168 ? 12.743 -10.477 -17.731 1.00 96.62 168 LYS A N 1
ATOM 1267 C CA . LYS A 1 168 ? 11.611 -9.948 -16.943 1.00 96.62 168 LYS A CA 1
ATOM 1268 C C . LYS A 1 168 ? 11.971 -9.554 -15.507 1.00 96.62 168 LYS A C 1
ATOM 1270 O O . LYS A 1 168 ? 11.486 -8.536 -15.023 1.00 96.62 168 LYS A O 1
ATOM 1275 N N . LYS A 1 169 ? 12.770 -10.369 -14.809 1.00 95.44 169 LYS A N 1
ATOM 1276 C CA . LYS A 1 169 ? 13.101 -10.140 -13.391 1.00 95.44 169 LYS A CA 1
ATOM 1277 C C . LYS A 1 169 ? 13.924 -8.863 -13.221 1.00 95.44 169 LYS A C 1
ATOM 1279 O O . LYS A 1 169 ? 13.532 -8.006 -12.433 1.00 95.44 169 LYS A O 1
ATOM 1284 N N . GLN A 1 170 ? 15.004 -8.730 -13.992 1.00 97.12 170 GLN A N 1
ATOM 1285 C CA . GLN A 1 170 ? 15.870 -7.554 -13.944 1.00 97.12 170 GLN A CA 1
ATOM 1286 C C . GLN A 1 170 ? 15.145 -6.308 -14.458 1.00 97.12 170 GLN A C 1
ATOM 1288 O O . GLN A 1 170 ? 15.206 -5.266 -13.824 1.00 97.12 170 GLN A O 1
ATOM 1293 N N . TYR A 1 171 ? 14.346 -6.436 -15.520 1.00 97.12 171 TYR A N 1
ATOM 1294 C CA . TYR A 1 171 ? 13.527 -5.333 -16.021 1.00 97.12 171 TYR A CA 1
ATOM 1295 C C . TYR A 1 171 ? 12.594 -4.751 -14.945 1.00 97.12 171 TYR A C 1
ATOM 1297 O O . TYR A 1 171 ? 12.501 -3.538 -14.794 1.00 97.12 171 TYR A O 1
ATOM 1305 N N . VAL A 1 172 ? 11.900 -5.603 -14.176 1.00 95.69 172 VAL A N 1
ATOM 1306 C CA . VAL A 1 172 ? 11.014 -5.142 -13.089 1.00 95.69 172 VAL A CA 1
ATOM 1307 C C . VAL A 1 172 ? 11.810 -4.484 -11.963 1.00 95.69 172 VAL A C 1
ATOM 1309 O O . VAL A 1 172 ? 11.333 -3.517 -11.374 1.00 95.69 172 VAL A O 1
ATOM 1312 N N . HIS A 1 173 ? 12.995 -5.008 -11.656 1.00 94.88 173 HIS A N 1
ATOM 1313 C CA . HIS A 1 173 ? 13.895 -4.416 -10.674 1.00 94.88 173 HIS A CA 1
ATOM 1314 C C . HIS A 1 173 ? 14.347 -3.010 -11.105 1.00 94.88 173 HIS A C 1
ATOM 1316 O O . HIS A 1 173 ? 14.178 -2.056 -10.348 1.00 94.88 173 HIS A O 1
ATOM 1322 N N . ASP A 1 174 ? 14.831 -2.867 -12.338 1.00 96.12 174 ASP A N 1
ATOM 1323 C CA . ASP A 1 174 ? 15.325 -1.596 -12.875 1.00 96.12 174 ASP A CA 1
ATOM 1324 C C . ASP A 1 174 ? 14.211 -0.558 -13.002 1.00 96.12 174 ASP A C 1
ATOM 1326 O O . ASP A 1 174 ? 14.398 0.583 -12.591 1.00 96.12 174 ASP A O 1
ATOM 1330 N N . LEU A 1 175 ? 13.023 -0.965 -13.466 1.00 96.81 175 LEU A N 1
ATOM 1331 C CA . LEU A 1 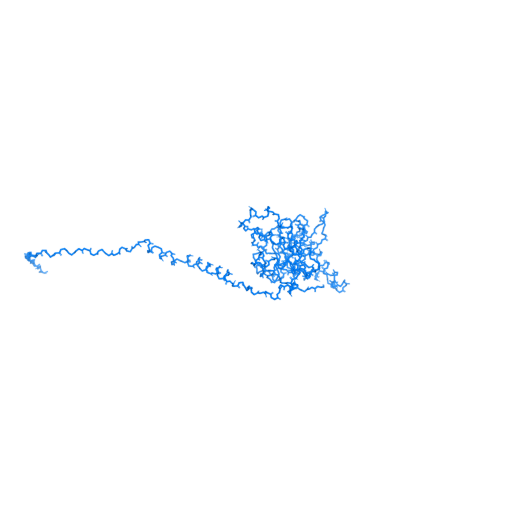175 ? 11.841 -0.104 -13.505 1.00 96.81 175 LEU A CA 1
ATOM 1332 C C . LEU A 1 175 ? 11.518 0.464 -12.119 1.00 96.81 175 LEU A C 1
ATOM 1334 O O . LEU A 1 175 ? 11.283 1.657 -11.984 1.00 96.81 175 LEU A O 1
ATOM 1338 N N . ARG A 1 176 ? 11.496 -0.374 -11.075 1.00 96.56 176 ARG A N 1
ATOM 1339 C CA . ARG A 1 176 ? 11.192 0.090 -9.711 1.00 96.56 176 ARG A CA 1
ATOM 1340 C C . ARG A 1 176 ? 12.243 1.061 -9.194 1.00 96.56 176 ARG A C 1
ATOM 1342 O O . ARG A 1 176 ? 11.885 2.037 -8.545 1.00 96.56 176 ARG A O 1
ATOM 1349 N N . ARG A 1 177 ? 13.518 0.802 -9.488 1.00 95.12 177 ARG A N 1
ATOM 1350 C CA . ARG A 1 177 ? 14.616 1.696 -9.116 1.00 95.12 177 ARG A CA 1
ATOM 1351 C C . ARG A 1 177 ? 14.517 3.036 -9.841 1.00 95.12 177 ARG A C 1
ATOM 1353 O O . ARG A 1 177 ? 14.705 4.069 -9.210 1.00 95.12 177 ARG A O 1
ATOM 1360 N N . TRP A 1 178 ? 14.184 3.014 -11.130 1.00 95.69 178 TRP A N 1
ATOM 1361 C CA . TRP A 1 178 ? 13.938 4.217 -11.921 1.00 95.69 178 TRP A CA 1
ATOM 1362 C C . TRP A 1 178 ? 12.751 5.010 -11.362 1.00 95.69 178 TRP A C 1
ATOM 1364 O O . TRP A 1 178 ? 12.915 6.186 -11.066 1.00 95.69 178 TRP A O 1
ATOM 1374 N N . VAL A 1 179 ? 11.605 4.367 -11.093 1.00 96.06 179 VAL A N 1
ATOM 1375 C CA . VAL A 1 179 ? 10.445 5.035 -10.466 1.00 96.06 179 VAL A CA 1
ATOM 1376 C C . VAL A 1 179 ? 10.828 5.642 -9.117 1.00 96.06 179 VAL A C 1
ATOM 1378 O O . VAL A 1 179 ? 10.505 6.798 -8.871 1.00 96.06 179 VAL A O 1
ATOM 1381 N N . ALA A 1 180 ? 11.542 4.900 -8.263 1.00 95.44 180 ALA A N 1
ATOM 1382 C CA . ALA A 1 180 ? 11.998 5.405 -6.970 1.00 95.44 180 ALA A CA 1
ATOM 1383 C C . ALA A 1 180 ? 12.856 6.664 -7.123 1.00 95.44 180 ALA A C 1
ATOM 1385 O O . ALA A 1 180 ? 12.543 7.670 -6.504 1.00 95.44 180 ALA A O 1
ATOM 1386 N N . ALA A 1 181 ? 13.860 6.645 -8.005 1.00 93.19 181 ALA A N 1
ATOM 1387 C CA . ALA A 1 181 ? 14.705 7.810 -8.260 1.00 93.19 181 ALA A CA 1
ATOM 1388 C C . ALA A 1 181 ? 13.895 9.037 -8.719 1.00 93.19 181 ALA A C 1
ATOM 1390 O O . ALA A 1 181 ? 14.159 10.150 -8.272 1.00 93.19 181 ALA A O 1
ATOM 1391 N N . GLN A 1 182 ? 12.883 8.824 -9.564 1.00 94.06 182 GLN A N 1
ATOM 1392 C CA . GLN A 1 182 ? 12.020 9.886 -10.083 1.00 94.06 182 GLN A CA 1
ATOM 1393 C C . GLN A 1 182 ? 11.115 10.506 -9.003 1.00 94.06 182 GLN A C 1
ATOM 1395 O O . GLN A 1 182 ? 10.944 11.724 -8.956 1.00 94.06 182 GLN A O 1
ATOM 1400 N N . VAL A 1 183 ? 10.545 9.696 -8.102 1.00 92.69 183 VAL A N 1
ATOM 1401 C CA . VAL A 1 183 ? 9.651 10.216 -7.050 1.00 92.69 183 VAL A CA 1
ATOM 1402 C C . VAL A 1 183 ? 10.418 10.799 -5.863 1.00 92.69 183 VAL A C 1
ATOM 1404 O O . VAL A 1 183 ? 9.990 11.806 -5.301 1.00 92.69 183 VAL A O 1
ATOM 1407 N N . THR A 1 184 ? 11.580 10.237 -5.512 1.00 90.88 184 THR A N 1
ATOM 1408 C CA . THR A 1 184 ? 12.364 10.689 -4.352 1.00 90.88 184 THR A CA 1
ATOM 1409 C C . THR A 1 184 ? 13.342 11.813 -4.663 1.00 90.88 184 THR A C 1
ATOM 1411 O O . THR A 1 184 ? 13.797 12.464 -3.725 1.00 90.88 184 THR A O 1
ATOM 1414 N N . GLY A 1 185 ? 13.681 12.047 -5.935 1.00 83.38 185 GLY A N 1
ATOM 1415 C CA . GLY A 1 185 ? 14.575 13.130 -6.343 1.00 83.38 185 GLY A CA 1
ATOM 1416 C C . GLY A 1 185 ? 13.994 14.493 -5.970 1.00 83.38 185 GLY A C 1
ATOM 1417 O O . GLY A 1 185 ? 12.949 14.882 -6.499 1.00 83.38 185 GLY A O 1
ATOM 1418 N N . ALA A 1 186 ? 14.652 15.195 -5.043 1.00 62.44 186 ALA A N 1
ATOM 1419 C CA . ALA A 1 186 ? 14.244 16.521 -4.572 1.00 62.44 186 ALA A CA 1
ATOM 1420 C C . ALA A 1 186 ? 14.273 17.576 -5.694 1.00 62.44 186 ALA A C 1
ATOM 1422 O O . ALA A 1 186 ? 13.451 18.483 -5.688 1.00 62.44 186 ALA A O 1
ATOM 1423 N N . ASP A 1 187 ? 15.140 17.381 -6.693 1.00 66.19 187 ASP A N 1
ATOM 1424 C CA . ASP A 1 187 ? 15.403 18.354 -7.762 1.00 66.19 187 ASP A CA 1
ATOM 1425 C C . ASP A 1 187 ? 14.641 18.077 -9.069 1.00 66.19 187 ASP A C 1
ATOM 1427 O O . ASP A 1 187 ? 14.891 18.715 -10.090 1.00 66.19 187 ASP A O 1
ATOM 1431 N N . ILE A 1 188 ? 13.735 17.094 -9.083 1.00 68.06 188 ILE A N 1
ATOM 1432 C CA . ILE A 1 188 ? 12.956 16.773 -10.285 1.00 68.06 188 ILE A CA 1
ATOM 1433 C C . ILE A 1 188 ? 11.712 17.664 -10.298 1.00 68.06 188 ILE A C 1
ATOM 1435 O O . ILE A 1 188 ? 10.674 17.293 -9.746 1.00 68.06 188 ILE A O 1
ATOM 1439 N N . ASP A 1 189 ? 11.852 18.841 -10.908 1.00 76.31 189 ASP A N 1
ATOM 1440 C CA . ASP A 1 189 ? 10.769 19.779 -11.215 1.00 76.31 189 ASP A CA 1
ATOM 1441 C C . ASP A 1 189 ? 10.793 20.125 -12.722 1.00 76.31 189 ASP A C 1
ATOM 1443 O O . ASP A 1 189 ? 11.828 20.572 -13.228 1.00 76.31 189 ASP A O 1
ATOM 1447 N N . PRO A 1 190 ? 9.700 19.893 -13.475 1.00 83.50 190 PRO A N 1
ATOM 1448 C CA . PRO A 1 190 ? 8.430 19.313 -13.038 1.00 83.50 190 PRO A CA 1
ATOM 1449 C C . PRO A 1 190 ? 8.539 17.833 -12.674 1.00 83.50 190 PRO A C 1
ATOM 1451 O O . PRO A 1 190 ? 9.236 17.052 -13.329 1.00 83.50 190 PRO A O 1
ATOM 1454 N N . LYS A 1 191 ? 7.783 17.428 -11.647 1.00 89.00 191 LYS A N 1
ATOM 1455 C CA . LYS A 1 191 ? 7.552 16.007 -11.365 1.00 89.00 191 LYS A CA 1
ATOM 1456 C C . LYS A 1 191 ? 6.951 15.325 -12.605 1.00 89.00 191 LYS A C 1
ATOM 1458 O O . LYS A 1 191 ? 6.196 15.960 -13.348 1.00 89.00 191 LYS A O 1
ATOM 1463 N N . PRO A 1 192 ? 7.243 14.033 -12.842 1.00 91.88 192 PRO A N 1
ATOM 1464 C CA . PRO A 1 192 ? 6.653 13.312 -13.964 1.00 91.88 192 PRO A CA 1
ATOM 1465 C C . PRO A 1 192 ? 5.125 13.325 -13.897 1.00 91.88 192 PRO A C 1
ATOM 1467 O O . PRO A 1 192 ? 4.554 13.212 -12.819 1.00 91.88 192 PRO A O 1
ATOM 1470 N N . THR A 1 193 ? 4.444 13.366 -15.041 1.00 93.62 193 THR A N 1
ATOM 1471 C CA . THR A 1 193 ? 2.968 13.430 -15.095 1.00 93.62 193 THR A CA 1
ATOM 1472 C C . THR A 1 193 ? 2.261 12.210 -14.496 1.00 93.62 193 THR A C 1
ATOM 1474 O O . THR A 1 193 ? 1.071 12.264 -14.206 1.00 93.62 193 THR A O 1
ATOM 1477 N N . TRP A 1 194 ? 2.978 11.099 -14.309 1.00 95.25 194 TRP A N 1
ATOM 1478 C CA . TRP A 1 194 ? 2.474 9.897 -13.642 1.00 95.25 194 TRP A CA 1
ATOM 1479 C C . TRP A 1 194 ? 2.666 9.910 -12.119 1.00 95.25 194 TRP A C 1
ATOM 1481 O O . TRP A 1 194 ? 2.151 9.018 -11.439 1.00 95.25 194 TRP A O 1
ATOM 1491 N N . PHE A 1 195 ? 3.400 10.879 -11.567 1.00 95.19 195 PHE A N 1
ATOM 1492 C CA . PHE A 1 195 ? 3.410 11.150 -10.133 1.00 95.19 195 PHE A CA 1
ATOM 1493 C C . PHE A 1 195 ? 2.072 11.790 -9.753 1.00 95.19 195 PHE A C 1
ATOM 1495 O O . PHE A 1 195 ? 1.679 12.790 -10.346 1.00 95.19 195 PHE A O 1
ATOM 1502 N N . LEU A 1 196 ? 1.368 11.203 -8.784 1.00 94.44 196 LEU A N 1
ATOM 1503 C CA . LEU A 1 196 ? 0.054 11.690 -8.364 1.00 94.44 196 LEU A CA 1
ATOM 1504 C C . LEU A 1 196 ? 0.149 12.484 -7.064 1.00 94.44 196 LEU A C 1
ATOM 1506 O O . LEU A 1 196 ? -0.278 13.632 -7.011 1.00 94.44 196 LEU A O 1
ATOM 1510 N N . SER A 1 197 ? 0.710 11.876 -6.019 1.00 93.88 197 SER A N 1
ATOM 1511 C CA . SER A 1 197 ? 0.915 12.537 -4.731 1.00 93.88 197 SER A CA 1
ATOM 1512 C C . SER A 1 197 ? 1.963 11.819 -3.885 1.00 93.88 197 SER A C 1
ATOM 1514 O O . SER A 1 197 ? 2.217 10.623 -4.058 1.00 93.88 197 SER A O 1
ATOM 1516 N N . GLU A 1 198 ? 2.557 12.550 -2.946 1.00 94.56 198 GLU A N 1
ATOM 1517 C CA . GLU A 1 198 ? 3.233 11.967 -1.786 1.00 94.56 198 GLU A CA 1
ATOM 1518 C C . GLU A 1 198 ? 2.209 11.754 -0.666 1.00 94.56 198 GLU A C 1
ATOM 1520 O O . GLU A 1 198 ? 1.234 12.495 -0.568 1.00 94.56 198 GLU A O 1
ATOM 1525 N N . ILE A 1 199 ? 2.401 10.702 0.126 1.00 93.38 199 ILE A N 1
ATOM 1526 C CA . ILE A 1 199 ? 1.511 10.308 1.215 1.00 93.38 199 ILE A CA 1
ATOM 1527 C C . ILE A 1 199 ? 2.327 10.344 2.502 1.00 93.38 199 ILE A C 1
ATOM 1529 O O . ILE A 1 199 ? 3.210 9.507 2.705 1.00 93.38 199 ILE A O 1
ATOM 1533 N N . THR A 1 200 ? 2.039 11.317 3.358 1.00 90.69 200 THR A N 1
ATOM 1534 C CA . THR A 1 200 ? 2.695 11.487 4.660 1.00 90.69 200 THR A CA 1
ATOM 1535 C C . THR A 1 200 ? 1.813 11.016 5.812 1.00 90.69 200 THR A C 1
ATOM 1537 O O . THR A 1 200 ? 2.327 10.556 6.833 1.00 90.69 200 THR A O 1
ATOM 1540 N N . GLY A 1 201 ? 0.494 11.009 5.606 1.00 90.50 201 GLY A N 1
ATOM 1541 C CA . GLY A 1 201 ? -0.476 10.505 6.566 1.00 90.50 201 GLY A CA 1
ATOM 1542 C C . GLY A 1 201 ? -1.815 10.098 5.942 1.00 90.50 201 GLY A C 1
ATOM 1543 O O . GLY A 1 201 ? -1.999 10.147 4.722 1.00 90.50 201 GLY A O 1
ATOM 1544 N N . PRO A 1 202 ? -2.779 9.652 6.771 1.00 92.38 202 PRO A N 1
ATOM 1545 C CA . PRO A 1 202 ? -4.122 9.282 6.324 1.00 92.38 202 PRO A CA 1
ATOM 1546 C C . PRO A 1 202 ? -4.881 10.407 5.602 1.00 92.38 202 PRO A C 1
ATOM 1548 O O . PRO A 1 202 ? -5.795 10.127 4.836 1.00 92.38 202 PRO A O 1
ATOM 1551 N N . GLU A 1 203 ? -4.548 11.666 5.860 1.00 92.81 203 GLU A N 1
ATOM 1552 C CA . GLU A 1 203 ? -5.108 12.858 5.219 1.00 92.81 203 GLU A CA 1
ATOM 1553 C C . GLU A 1 203 ? -4.711 13.019 3.747 1.00 92.81 203 GLU A C 1
ATOM 1555 O O . GLU A 1 203 ? -5.487 13.591 2.986 1.00 92.81 203 GLU A O 1
ATOM 1560 N N . ASP A 1 204 ? -3.569 12.459 3.340 1.00 93.31 204 ASP A N 1
ATOM 1561 C CA . ASP A 1 204 ? -3.090 12.473 1.950 1.00 93.31 204 ASP A CA 1
ATOM 1562 C C . ASP A 1 204 ? -3.590 11.259 1.143 1.00 93.31 204 ASP A C 1
ATOM 1564 O O . ASP A 1 204 ? -3.395 11.161 -0.074 1.00 93.31 204 ASP A O 1
ATOM 1568 N N . ALA A 1 205 ? -4.199 10.286 1.828 1.00 94.31 205 ALA A N 1
ATOM 1569 C CA . ALA A 1 205 ? -4.753 9.086 1.223 1.00 94.31 205 ALA A CA 1
ATOM 1570 C C . ALA A 1 205 ? -6.153 9.342 0.637 1.00 94.31 205 ALA A C 1
ATOM 1572 O O . ALA A 1 205 ? -6.880 10.238 1.064 1.00 94.31 205 ALA A O 1
ATOM 1573 N N . TYR A 1 206 ? -6.574 8.510 -0.319 1.00 94.44 206 TYR A N 1
ATOM 1574 C CA . TYR A 1 206 ? -7.920 8.619 -0.889 1.00 94.44 206 TYR A CA 1
ATOM 1575 C C . TYR A 1 206 ? -9.001 8.240 0.131 1.00 94.44 206 TYR A C 1
ATOM 1577 O O . TYR A 1 206 ? -8.749 7.463 1.047 1.00 94.44 206 TYR A O 1
ATOM 1585 N N . THR A 1 207 ? -10.231 8.728 -0.028 1.00 92.75 207 THR A N 1
ATOM 1586 C CA . THR A 1 207 ? -11.363 8.315 0.825 1.00 92.75 207 THR A CA 1
ATOM 1587 C C . THR A 1 207 ? -11.921 6.943 0.451 1.00 92.75 207 THR A C 1
ATOM 1589 O O . THR A 1 207 ? -12.435 6.222 1.303 1.00 92.75 207 THR A O 1
ATOM 1592 N N . SER A 1 208 ? -11.772 6.548 -0.809 1.00 89.62 208 SER A N 1
ATOM 1593 C CA . SER A 1 208 ? -12.109 5.234 -1.339 1.00 89.62 208 SER A CA 1
ATOM 1594 C C . SER A 1 208 ? -11.181 4.878 -2.509 1.00 89.62 208 SER A C 1
ATOM 1596 O O . SER A 1 208 ? -10.579 5.769 -3.113 1.00 89.62 208 SER A O 1
ATOM 1598 N N . PRO A 1 209 ? -11.035 3.589 -2.866 1.00 86.50 209 PRO A N 1
ATOM 1599 C CA . PRO A 1 209 ? -10.291 3.195 -4.063 1.00 86.50 209 PRO A CA 1
ATOM 1600 C C . PRO A 1 209 ? -10.805 3.845 -5.356 1.00 86.50 209 PRO A C 1
ATOM 1602 O O . PRO A 1 209 ? -10.029 4.044 -6.288 1.00 86.50 209 PRO A O 1
ATOM 1605 N N . GLU A 1 210 ? -12.103 4.141 -5.420 1.00 89.62 210 GLU A N 1
ATOM 1606 C CA . GLU A 1 210 ? -12.782 4.759 -6.557 1.00 89.62 210 GLU A CA 1
ATOM 1607 C C . GLU A 1 210 ? -12.430 6.244 -6.746 1.00 89.62 210 GLU A C 1
ATOM 1609 O O . GLU A 1 210 ? -12.584 6.753 -7.853 1.00 89.62 210 GLU A O 1
ATOM 1614 N N . ASP A 1 211 ? -11.898 6.911 -5.717 1.00 87.38 211 ASP A N 1
ATOM 1615 C CA . ASP A 1 211 ? -11.466 8.316 -5.791 1.00 87.38 211 ASP A CA 1
ATOM 1616 C C . ASP A 1 211 ? -10.084 8.484 -6.443 1.00 87.38 211 ASP A C 1
ATOM 1618 O O . ASP A 1 211 ? -9.594 9.602 -6.611 1.00 87.38 211 ASP A O 1
ATOM 1622 N N . ALA A 1 212 ? -9.429 7.380 -6.815 1.00 86.00 212 ALA A N 1
ATOM 1623 C CA . ALA A 1 212 ? -8.179 7.438 -7.549 1.00 86.00 212 ALA A CA 1
ATOM 1624 C C . ALA A 1 212 ? -8.394 8.140 -8.908 1.00 86.00 212 ALA A C 1
ATOM 1626 O O . ALA A 1 212 ? -9.257 7.724 -9.685 1.00 86.00 212 ALA A O 1
ATOM 1627 N N . PRO A 1 213 ? -7.581 9.156 -9.255 1.00 80.69 213 PRO A N 1
ATOM 1628 C CA . PRO A 1 213 ? -7.841 10.031 -10.399 1.00 80.69 213 PRO A CA 1
ATOM 1629 C C . PRO A 1 213 ? -7.735 9.311 -11.745 1.00 80.69 213 PRO A C 1
ATOM 1631 O O . PRO A 1 213 ? -8.267 9.792 -12.743 1.00 80.69 213 PRO A O 1
ATOM 1634 N N . GLN A 1 214 ? -7.042 8.167 -11.791 1.00 83.12 214 GLN A N 1
ATOM 1635 C CA . GLN A 1 214 ? -6.884 7.398 -13.017 1.00 83.12 214 GLN A CA 1
ATOM 1636 C C . GLN A 1 214 ? -6.744 5.886 -12.796 1.00 83.12 214 GLN A C 1
ATOM 1638 O O . GLN A 1 214 ? -6.153 5.442 -11.800 1.00 83.12 214 GLN A O 1
ATOM 1643 N N . PRO A 1 215 ? -7.231 5.069 -13.754 1.00 79.38 215 PRO A N 1
ATOM 1644 C CA . PRO A 1 215 ? -6.988 3.633 -13.767 1.00 79.38 215 PRO A CA 1
ATOM 1645 C C . PRO A 1 215 ? -5.484 3.341 -13.807 1.00 79.38 215 PRO A C 1
ATOM 1647 O O . PRO A 1 215 ? -4.800 3.692 -14.761 1.00 79.38 215 PRO A O 1
ATOM 1650 N N . GLY A 1 216 ? -4.961 2.660 -12.786 1.00 84.50 216 GLY A N 1
ATOM 1651 C CA . GLY A 1 216 ? -3.528 2.347 -12.687 1.00 84.50 216 GLY A CA 1
ATOM 1652 C C . GLY A 1 216 ? -2.802 3.035 -11.535 1.00 84.50 216 GLY A C 1
ATOM 1653 O O . GLY A 1 216 ? -1.641 2.691 -11.289 1.00 84.50 216 GLY A O 1
ATOM 1654 N N . ALA A 1 217 ? -3.482 3.918 -10.796 1.00 93.00 217 ALA A N 1
ATOM 1655 C CA . ALA A 1 217 ? -2.988 4.441 -9.530 1.00 93.00 217 ALA A CA 1
ATOM 1656 C C . ALA A 1 217 ? -2.630 3.299 -8.565 1.00 93.00 217 ALA A C 1
ATOM 1658 O O . ALA A 1 217 ? -3.391 2.342 -8.377 1.00 93.00 217 ALA A O 1
ATOM 1659 N N . LYS A 1 218 ? -1.448 3.391 -7.959 1.00 95.31 218 LYS A N 1
ATOM 1660 C CA . LYS A 1 218 ? -0.952 2.449 -6.957 1.00 95.31 218 LYS A CA 1
ATOM 1661 C C . LYS A 1 218 ? -0.196 3.181 -5.870 1.00 95.31 218 LYS A C 1
ATOM 1663 O O . LYS A 1 218 ? 0.512 4.144 -6.142 1.00 95.31 218 LYS A O 1
ATOM 1668 N N . LEU A 1 219 ? -0.290 2.644 -4.662 1.00 95.44 219 LEU A N 1
ATOM 1669 C CA . LEU A 1 219 ? 0.637 2.932 -3.586 1.00 95.44 219 LEU A CA 1
ATOM 1670 C C . LEU A 1 219 ? 2.005 2.348 -3.950 1.00 95.44 219 LEU A C 1
ATOM 1672 O O . LEU A 1 219 ? 2.134 1.154 -4.239 1.00 95.44 219 LEU A O 1
ATOM 1676 N N . PHE A 1 220 ? 3.026 3.187 -3.920 1.00 96.12 220 PHE A N 1
ATOM 1677 C CA . PHE A 1 220 ? 4.417 2.833 -4.127 1.00 96.12 220 PHE A CA 1
ATOM 1678 C C . PHE A 1 220 ? 5.224 3.253 -2.903 1.00 96.12 220 PHE A C 1
ATOM 1680 O O . PHE A 1 220 ? 5.286 4.433 -2.575 1.00 96.12 220 PHE A O 1
ATOM 1687 N N . GLU A 1 221 ? 5.823 2.281 -2.219 1.00 94.62 221 GLU A N 1
ATOM 1688 C CA . GLU A 1 221 ? 6.671 2.536 -1.053 1.00 94.62 221 GLU A CA 1
ATOM 1689 C C . GLU A 1 221 ? 8.144 2.510 -1.463 1.00 94.62 221 GLU A C 1
ATOM 1691 O O . GLU A 1 221 ? 8.582 1.589 -2.168 1.00 94.62 221 GLU A O 1
ATOM 1696 N N . VAL A 1 222 ? 8.912 3.473 -0.968 1.00 95.06 222 VAL A N 1
ATOM 1697 C CA . VAL A 1 222 ? 10.370 3.525 -1.077 1.00 95.06 222 VAL A CA 1
ATOM 1698 C C . VAL A 1 222 ? 10.954 3.468 0.326 1.00 95.06 222 VAL A C 1
ATOM 1700 O O . VAL A 1 222 ? 10.559 4.245 1.185 1.00 95.06 222 VAL A O 1
ATOM 1703 N N . PHE A 1 223 ? 11.878 2.541 0.553 1.00 93.25 223 PHE A N 1
ATOM 1704 C CA . PHE A 1 223 ? 12.586 2.381 1.820 1.00 93.25 223 PHE A CA 1
ATOM 1705 C C . PHE A 1 223 ? 14.010 2.897 1.674 1.00 93.25 223 PHE A C 1
ATOM 1707 O O . PHE A 1 223 ? 14.640 2.685 0.632 1.00 93.25 223 PHE A O 1
ATOM 1714 N N . PHE A 1 224 ? 14.510 3.525 2.728 1.00 92.12 224 PHE A N 1
ATOM 1715 C CA . PHE A 1 224 ? 15.847 4.092 2.797 1.00 92.12 224 PHE A CA 1
ATOM 1716 C C . PHE A 1 224 ? 16.696 3.323 3.809 1.00 92.12 224 PHE A C 1
ATOM 1718 O O . PHE A 1 224 ? 16.169 2.721 4.746 1.00 92.12 224 PHE A O 1
ATOM 1725 N N . ASP A 1 225 ? 18.000 3.254 3.569 1.00 91.56 225 ASP A N 1
ATOM 1726 C CA . ASP A 1 225 ? 18.967 2.808 4.571 1.00 91.56 225 ASP A CA 1
ATOM 1727 C C . ASP A 1 225 ? 19.395 3.965 5.494 1.00 91.56 225 ASP A C 1
ATOM 1729 O O . ASP A 1 225 ? 18.909 5.092 5.394 1.00 91.56 225 ASP A O 1
ATOM 1733 N N . ASP A 1 226 ? 20.324 3.677 6.402 1.00 90.25 226 ASP A N 1
ATOM 1734 C CA . ASP A 1 226 ? 20.921 4.629 7.342 1.00 90.25 226 ASP A CA 1
ATOM 1735 C C . ASP A 1 226 ? 21.691 5.774 6.659 1.00 90.25 226 ASP A C 1
ATOM 1737 O O . ASP A 1 226 ? 21.942 6.809 7.275 1.00 90.25 226 ASP A O 1
ATOM 1741 N N . LYS A 1 227 ? 22.037 5.621 5.377 1.00 90.88 227 LYS A N 1
ATOM 1742 C CA . LYS A 1 227 ? 22.711 6.632 4.550 1.00 90.88 227 LYS A CA 1
ATOM 1743 C C . LYS A 1 227 ? 21.737 7.402 3.665 1.00 90.88 227 LYS A C 1
ATOM 1745 O O . LYS A 1 227 ? 22.174 8.132 2.775 1.00 90.88 227 LYS A O 1
ATOM 1750 N N . ASN A 1 228 ? 20.433 7.242 3.897 1.00 87.06 228 ASN A N 1
ATOM 1751 C CA . ASN A 1 228 ? 19.366 7.828 3.096 1.00 87.06 228 ASN A CA 1
ATOM 1752 C C . ASN A 1 228 ? 19.396 7.385 1.615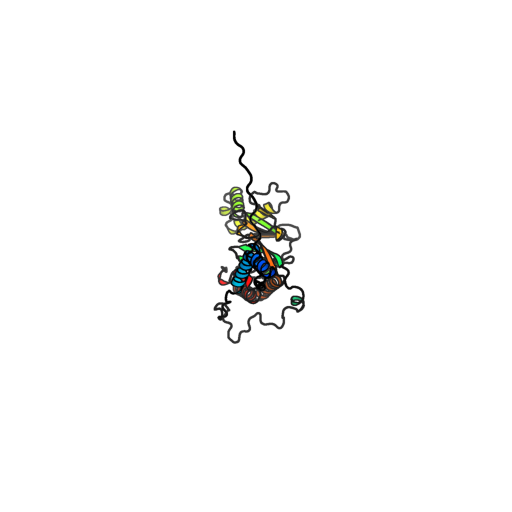 1.00 87.06 228 ASN A C 1
ATOM 1754 O O . ASN A 1 228 ? 18.860 8.065 0.738 1.00 87.06 228 ASN A O 1
ATOM 1758 N N . ALA A 1 229 ? 20.025 6.246 1.306 1.00 90.69 229 ALA A N 1
ATO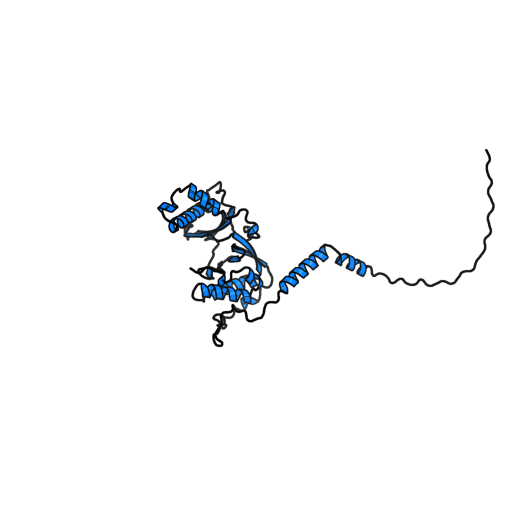M 1759 C CA . ALA A 1 229 ? 19.994 5.652 -0.022 1.00 90.69 229 ALA A CA 1
ATOM 1760 C C . ALA A 1 229 ? 18.804 4.694 -0.145 1.00 90.69 229 ALA A C 1
ATOM 1762 O O . ALA A 1 229 ? 18.407 4.037 0.815 1.00 90.69 229 ALA A O 1
ATOM 1763 N N . VAL A 1 230 ? 18.227 4.594 -1.346 1.00 92.00 230 VAL A N 1
ATOM 1764 C CA . VAL A 1 230 ? 17.106 3.678 -1.603 1.00 92.00 230 VAL A CA 1
ATOM 1765 C C . VAL A 1 230 ? 17.566 2.232 -1.403 1.00 92.00 230 VAL A C 1
ATOM 1767 O O . VAL A 1 230 ? 18.315 1.693 -2.221 1.00 92.00 230 VAL A O 1
ATOM 1770 N N . SER A 1 231 ? 17.077 1.597 -0.341 1.00 92.88 231 SER A N 1
ATOM 1771 C CA . SER A 1 231 ? 17.418 0.228 0.045 1.00 92.88 231 SER A CA 1
ATOM 1772 C C . SER A 1 231 ? 16.445 -0.791 -0.545 1.00 92.88 231 SER A C 1
ATOM 1774 O O . SER A 1 231 ? 16.835 -1.898 -0.921 1.00 92.88 231 SER A O 1
ATOM 1776 N N . ASN A 1 232 ? 15.165 -0.426 -0.661 1.00 92.88 232 ASN A N 1
ATOM 1777 C CA . ASN A 1 232 ? 14.131 -1.301 -1.197 1.00 92.88 232 ASN A CA 1
ATOM 1778 C C . ASN A 1 232 ? 12.941 -0.506 -1.750 1.00 92.88 232 ASN A C 1
ATOM 1780 O O . ASN A 1 232 ? 12.738 0.663 -1.438 1.00 92.88 232 ASN A O 1
ATOM 1784 N N . THR A 1 233 ? 12.114 -1.166 -2.558 1.00 93.69 233 THR A N 1
ATOM 1785 C CA . THR A 1 233 ? 10.857 -0.610 -3.070 1.00 93.69 233 THR A CA 1
ATOM 1786 C C . THR A 1 233 ? 9.750 -1.649 -3.006 1.00 93.69 233 THR A C 1
ATOM 1788 O O . THR A 1 233 ? 9.972 -2.849 -3.210 1.00 93.69 233 THR A O 1
ATOM 1791 N N . HIS A 1 234 ? 8.527 -1.198 -2.762 1.00 89.12 234 HIS A N 1
ATOM 1792 C CA . HIS A 1 234 ? 7.375 -2.078 -2.663 1.00 89.12 234 HIS A CA 1
ATOM 1793 C C . HIS A 1 234 ? 6.152 -1.447 -3.342 1.00 89.12 234 HIS A C 1
ATOM 1795 O O . HIS A 1 234 ? 5.397 -0.706 -2.715 1.00 89.12 234 HIS A O 1
ATOM 1801 N N . PRO A 1 235 ? 5.929 -1.739 -4.640 1.00 87.38 235 PRO A N 1
ATOM 1802 C CA . PRO A 1 235 ? 4.675 -1.390 -5.290 1.00 87.38 235 PRO A CA 1
ATOM 1803 C C . PRO A 1 235 ? 3.551 -2.248 -4.708 1.00 87.38 235 PRO A C 1
ATOM 1805 O O . PRO A 1 235 ? 3.589 -3.482 -4.802 1.00 87.38 235 PRO A O 1
ATOM 1808 N N . SER A 1 236 ? 2.535 -1.600 -4.150 1.00 87.88 236 SER A N 1
ATOM 1809 C CA . SER A 1 236 ? 1.296 -2.261 -3.769 1.00 87.88 236 SER A CA 1
ATOM 1810 C C . SER A 1 236 ? 0.511 -2.715 -5.004 1.00 87.88 236 SER A C 1
ATOM 1812 O O . SER A 1 236 ? 0.770 -2.327 -6.145 1.00 87.88 236 SER A O 1
ATOM 1814 N N . ARG A 1 237 ? -0.479 -3.581 -4.777 1.00 85.25 237 ARG A N 1
ATOM 1815 C CA . ARG A 1 237 ? -1.464 -3.969 -5.793 1.00 85.25 237 ARG A CA 1
ATOM 1816 C C . ARG A 1 237 ? -2.537 -2.906 -6.018 1.00 85.25 237 ARG A C 1
ATOM 1818 O O . ARG A 1 237 ? -3.156 -2.942 -7.074 1.00 85.25 237 ARG A O 1
ATOM 1825 N N . GLY A 1 238 ? -2.758 -2.022 -5.053 1.00 91.25 238 GLY A N 1
ATOM 1826 C CA . GLY A 1 238 ? -3.782 -0.984 -5.123 1.00 91.25 238 GLY A CA 1
ATOM 1827 C C . GLY A 1 238 ? -3.296 0.310 -4.490 1.00 91.25 238 GLY A C 1
ATOM 1828 O O . GLY A 1 238 ? -2.090 0.543 -4.462 1.00 91.25 238 GLY A O 1
ATOM 1829 N N . VAL A 1 239 ? -4.211 1.141 -4.012 1.00 94.94 239 VAL A N 1
ATOM 1830 C CA . VAL A 1 239 ? -3.945 2.517 -3.557 1.00 94.94 239 VAL A CA 1
ATOM 1831 C C . VAL A 1 239 ? -3.903 2.616 -2.032 1.00 94.94 239 VAL A C 1
ATOM 1833 O O . VAL A 1 239 ? -4.241 1.652 -1.339 1.00 94.94 239 VAL A O 1
ATOM 1836 N N . ALA A 1 240 ? -3.448 3.750 -1.505 1.00 95.69 240 ALA A N 1
ATOM 1837 C CA . ALA A 1 240 ? -3.628 4.092 -0.103 1.00 95.69 240 ALA A CA 1
ATOM 1838 C C . ALA A 1 240 ? -4.993 4.756 0.090 1.00 95.69 240 ALA A C 1
ATOM 1840 O O . ALA A 1 240 ? -5.377 5.657 -0.655 1.00 95.69 240 ALA A O 1
ATOM 1841 N N . VAL A 1 241 ? -5.717 4.295 1.102 1.00 95.62 241 VAL A N 1
ATOM 1842 C CA . VAL A 1 241 ? -7.050 4.774 1.452 1.00 95.62 241 VAL A CA 1
ATOM 1843 C C . VAL A 1 241 ? -7.081 5.107 2.935 1.00 95.62 241 VAL A C 1
ATOM 1845 O O . VAL A 1 241 ? -6.603 4.323 3.761 1.00 95.62 241 VAL A O 1
ATOM 1848 N N . LYS A 1 242 ? -7.656 6.257 3.269 1.00 95.38 242 LYS A N 1
ATOM 1849 C CA . LYS A 1 242 ? -8.006 6.647 4.626 1.00 95.38 242 LYS A CA 1
ATOM 1850 C C . LYS A 1 242 ? -9.108 5.732 5.133 1.00 95.38 242 LYS A C 1
ATOM 1852 O O . LYS A 1 242 ? -10.179 5.642 4.541 1.00 95.38 242 LYS A O 1
ATOM 1857 N N . TYR A 1 243 ? -8.855 5.071 6.248 1.00 93.56 243 TYR A N 1
ATOM 1858 C CA . TYR A 1 243 ? -9.791 4.133 6.839 1.00 93.56 243 TYR A CA 1
ATOM 1859 C C . TYR A 1 243 ? -9.971 4.475 8.318 1.00 93.56 243 TYR A C 1
ATOM 1861 O O . TYR A 1 243 ? -8.993 4.585 9.054 1.00 93.56 243 TYR A O 1
ATOM 1869 N N . ASN A 1 244 ? -11.213 4.667 8.759 1.00 91.69 244 ASN A N 1
ATOM 1870 C CA . ASN A 1 244 ? -11.501 4.973 10.158 1.00 91.69 244 ASN A CA 1
ATOM 1871 C C . ASN A 1 244 ? -11.633 3.663 10.940 1.00 91.69 244 ASN A 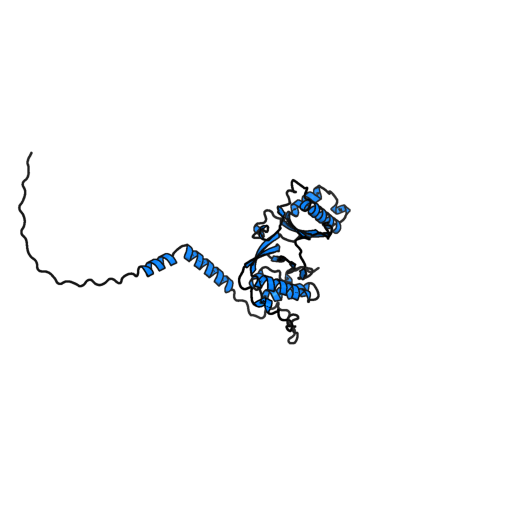C 1
ATOM 1873 O O . ASN A 1 244 ? -12.467 2.808 10.617 1.00 91.69 244 ASN A O 1
ATOM 1877 N N . LEU A 1 245 ? -10.788 3.500 11.953 1.00 90.88 245 LEU A N 1
ATOM 1878 C CA . LEU A 1 245 ? -10.797 2.368 12.873 1.00 90.88 245 LEU A CA 1
ATOM 1879 C C . LEU A 1 245 ? -10.933 2.874 14.299 1.00 90.88 245 LEU A C 1
ATOM 1881 O O . LEU A 1 245 ? -10.339 3.889 14.650 1.00 90.88 245 LEU A O 1
ATOM 1885 N N . THR A 1 246 ? -11.650 2.156 15.152 1.00 89.69 246 THR A N 1
ATOM 1886 C CA . THR A 1 246 ? -11.549 2.413 16.587 1.00 89.69 246 THR A CA 1
ATOM 1887 C C . THR A 1 246 ? -10.179 1.955 17.086 1.00 89.69 246 THR A C 1
ATOM 1889 O O . THR A 1 246 ? -9.500 1.118 16.480 1.00 89.69 246 THR A O 1
ATOM 1892 N N . ARG A 1 247 ? -9.743 2.506 18.216 1.00 85.12 247 ARG A N 1
ATOM 1893 C CA . ARG A 1 247 ? -8.483 2.084 18.839 1.00 85.12 247 ARG A CA 1
ATOM 1894 C C . ARG A 1 247 ? -8.502 0.603 19.241 1.00 85.12 247 ARG A C 1
ATOM 1896 O O . ARG A 1 247 ? -7.506 -0.081 19.031 1.00 85.12 247 ARG A O 1
ATOM 1903 N N . GLU A 1 248 ? -9.644 0.094 19.699 1.00 86.50 248 GLU A N 1
ATOM 1904 C CA . GLU A 1 248 ? -9.873 -1.336 19.953 1.00 86.50 248 GLU A CA 1
ATOM 1905 C C . GLU A 1 248 ? -9.611 -2.194 18.702 1.00 86.50 248 GLU A C 1
ATOM 1907 O O . GLU A 1 248 ? -8.882 -3.185 18.745 1.00 86.50 248 GLU A O 1
ATOM 1912 N N . GLU A 1 249 ? -10.107 -1.773 17.542 1.00 91.75 249 GLU A N 1
ATOM 1913 C CA . GLU A 1 249 ? -9.906 -2.507 16.289 1.00 91.75 249 GLU A CA 1
ATOM 1914 C C . GLU A 1 249 ? -8.455 -2.487 15.830 1.00 91.75 249 GLU A C 1
ATOM 1916 O O . GLU A 1 249 ? -7.931 -3.503 15.370 1.00 91.75 249 GLU A O 1
ATOM 1921 N N . ILE A 1 250 ? -7.778 -1.349 15.995 1.00 90.00 250 ILE A N 1
ATOM 1922 C CA . ILE A 1 250 ? -6.337 -1.233 15.756 1.00 90.00 250 ILE A CA 1
ATOM 1923 C C . ILE A 1 250 ? -5.581 -2.247 16.621 1.00 90.00 250 ILE A C 1
ATOM 1925 O O . ILE A 1 250 ? -4.687 -2.938 16.123 1.00 90.00 250 ILE A O 1
ATOM 1929 N N . MET A 1 251 ? -5.946 -2.370 17.898 1.00 88.75 251 MET A N 1
ATOM 1930 C CA . MET A 1 251 ? -5.323 -3.315 18.823 1.00 88.75 251 MET A CA 1
ATOM 1931 C C . MET A 1 251 ? -5.572 -4.764 18.410 1.00 88.75 251 MET A C 1
ATOM 1933 O O . MET A 1 251 ? -4.621 -5.545 18.349 1.00 88.75 251 MET A O 1
ATOM 1937 N N . HIS A 1 252 ? -6.798 -5.116 18.025 1.00 92.62 252 HIS A N 1
ATOM 1938 C CA . HIS A 1 252 ? -7.101 -6.459 17.535 1.00 92.62 252 HIS A CA 1
ATOM 1939 C C . HIS A 1 252 ? -6.415 -6.786 16.206 1.00 92.62 252 HIS A C 1
ATOM 1941 O O . HIS A 1 252 ? -5.944 -7.907 16.034 1.00 92.62 252 HIS A O 1
ATOM 1947 N N . ILE A 1 253 ? -6.264 -5.832 15.283 1.00 93.69 253 ILE A N 1
ATOM 1948 C CA . ILE A 1 253 ? -5.488 -6.049 14.051 1.00 93.69 253 ILE A CA 1
ATOM 1949 C C . ILE A 1 253 ? -4.009 -6.308 14.374 1.00 93.69 253 ILE A C 1
ATOM 1951 O O . ILE A 1 253 ? -3.387 -7.190 13.773 1.00 93.69 253 ILE A O 1
ATOM 1955 N N . ARG A 1 254 ? -3.428 -5.565 15.326 1.00 90.19 254 ARG A N 1
ATOM 1956 C CA . ARG A 1 254 ? -2.050 -5.802 15.791 1.00 90.19 254 ARG A CA 1
ATOM 1957 C C . ARG A 1 254 ? -1.911 -7.180 16.436 1.00 90.19 254 ARG A C 1
ATOM 1959 O O . ARG A 1 254 ? -0.962 -7.900 16.124 1.00 90.19 254 ARG A O 1
ATOM 1966 N N . ALA A 1 255 ? -2.860 -7.558 17.289 1.00 88.25 255 ALA A N 1
ATOM 1967 C CA . ALA A 1 255 ? -2.898 -8.874 17.917 1.00 88.25 255 ALA A CA 1
ATOM 1968 C C . ALA A 1 255 ? -3.013 -9.988 16.865 1.00 88.25 255 ALA A C 1
ATOM 1970 O O . ALA A 1 255 ? -2.203 -10.912 16.880 1.00 88.25 255 ALA A O 1
ATOM 1971 N N . ALA A 1 256 ? -3.904 -9.848 15.878 1.00 92.44 256 ALA A N 1
ATOM 1972 C CA . ALA A 1 256 ? -4.051 -10.787 14.766 1.00 92.44 256 ALA A CA 1
ATOM 1973 C C . ALA A 1 256 ? -2.734 -10.991 13.999 1.00 92.44 256 ALA A C 1
ATOM 1975 O O . ALA A 1 256 ? -2.362 -12.120 13.676 1.00 92.44 256 ALA A O 1
ATOM 1976 N N . ALA A 1 257 ? -1.995 -9.908 13.728 1.00 90.69 257 ALA A N 1
ATOM 1977 C CA . ALA A 1 257 ? -0.692 -9.980 13.067 1.00 90.69 257 ALA A CA 1
ATOM 1978 C C . ALA A 1 257 ? 0.348 -10.734 13.913 1.00 90.69 257 ALA A C 1
ATOM 1980 O O . ALA A 1 257 ? 1.103 -11.540 13.371 1.00 90.69 257 ALA A O 1
ATOM 1981 N N . LYS A 1 258 ? 0.356 -10.518 15.234 1.00 88.25 258 LYS A N 1
ATOM 1982 C CA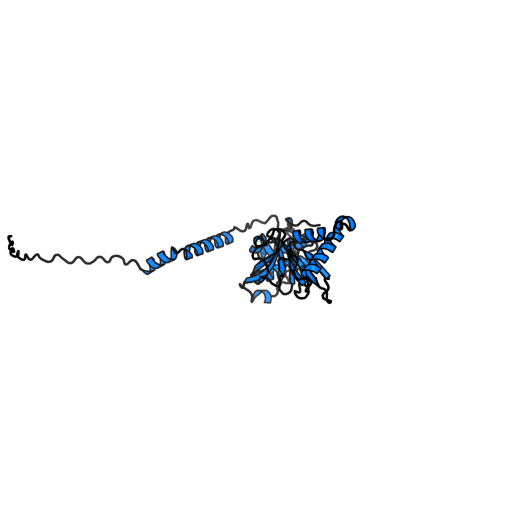 . LYS A 1 258 ? 1.251 -11.208 16.175 1.00 88.25 258 LYS A CA 1
ATOM 1983 C C . LYS A 1 258 ? 0.918 -12.698 16.304 1.00 88.25 258 LYS A C 1
ATOM 1985 O O . LYS A 1 258 ? 1.828 -13.521 16.259 1.00 88.25 258 LYS A O 1
ATOM 1990 N N . VAL A 1 259 ? -0.366 -13.050 16.395 1.00 87.44 259 VAL A N 1
ATOM 1991 C CA . VAL A 1 259 ? -0.838 -14.448 16.394 1.00 87.44 259 VAL A CA 1
ATOM 1992 C C . VAL A 1 259 ? -0.420 -15.144 15.100 1.00 87.44 259 VAL A C 1
ATOM 1994 O O . VAL A 1 259 ? 0.129 -16.245 15.121 1.00 87.44 259 VAL A O 1
ATOM 1997 N N . ALA A 1 260 ? -0.590 -14.478 13.958 1.00 90.62 260 ALA A N 1
ATOM 1998 C CA . ALA A 1 260 ? -0.160 -15.022 12.679 1.00 90.62 260 ALA A CA 1
ATOM 1999 C C . ALA A 1 260 ? 1.357 -15.240 12.588 1.00 90.62 260 ALA A C 1
ATOM 2001 O O . ALA A 1 260 ? 1.796 -16.154 11.891 1.00 90.62 260 ALA A O 1
ATOM 2002 N N . ASP A 1 261 ? 2.172 -14.446 13.285 1.00 86.56 261 ASP A N 1
ATOM 2003 C CA . ASP A 1 261 ? 3.624 -14.619 13.278 1.00 86.56 261 ASP A CA 1
ATOM 2004 C C . ASP A 1 261 ? 4.097 -15.891 13.990 1.00 86.56 261 ASP A C 1
ATOM 2006 O O . ASP A 1 261 ? 5.122 -16.445 13.580 1.00 86.56 261 ASP A O 1
ATOM 2010 N N . ALA A 1 262 ? 3.319 -16.414 14.943 1.00 87.56 262 ALA A N 1
ATOM 2011 C CA . ALA A 1 262 ? 3.571 -17.708 15.581 1.00 87.56 262 ALA A CA 1
ATOM 2012 C C . ALA A 1 262 ? 3.290 -18.905 14.649 1.00 87.56 262 ALA A C 1
ATOM 2014 O O . ALA A 1 262 ? 3.864 -19.984 14.814 1.00 87.56 262 ALA A O 1
ATOM 2015 N N . ALA A 1 263 ? 2.446 -18.731 13.627 1.00 90.12 263 ALA A N 1
ATOM 2016 C CA . ALA A 1 263 ? 2.085 -19.805 12.709 1.00 90.12 263 ALA A CA 1
ATOM 2017 C C . ALA A 1 263 ? 3.183 -20.089 11.663 1.00 90.12 263 ALA A C 1
ATOM 2019 O O . ALA A 1 263 ? 3.769 -19.192 11.047 1.00 90.12 263 ALA A O 1
ATOM 2020 N N . LYS A 1 264 ? 3.428 -21.376 11.384 1.00 93.81 264 LYS A N 1
ATOM 2021 C CA . LYS A 1 264 ? 4.401 -21.812 10.367 1.00 93.81 264 LYS A CA 1
ATOM 2022 C C . LYS A 1 264 ? 3.781 -21.843 8.967 1.00 93.81 264 LYS A C 1
ATOM 2024 O O . LYS A 1 264 ? 2.843 -22.591 8.704 1.00 93.81 264 LYS A O 1
ATOM 2029 N N . GLY A 1 265 ? 4.373 -21.087 8.043 1.00 93.31 265 GLY A N 1
ATOM 2030 C CA . GLY A 1 265 ? 4.019 -21.093 6.621 1.00 93.31 265 GLY A CA 1
ATOM 2031 C C . GLY A 1 265 ? 2.857 -20.164 6.252 1.00 93.31 265 GLY A C 1
ATOM 2032 O O . GLY A 1 265 ? 1.908 -19.970 7.008 1.00 93.31 265 GLY A O 1
ATOM 2033 N N . ALA A 1 266 ? 2.919 -19.600 5.042 1.00 94.56 266 ALA A N 1
ATOM 2034 C CA . ALA A 1 266 ? 2.030 -18.525 4.592 1.00 94.56 266 ALA A CA 1
ATOM 2035 C C . ALA A 1 266 ? 0.530 -18.849 4.704 1.00 94.56 266 ALA A C 1
ATOM 2037 O O . ALA A 1 266 ? -0.263 -17.976 5.057 1.00 94.56 266 ALA A O 1
ATOM 2038 N N . ARG A 1 267 ? 0.135 -20.098 4.413 1.00 94.81 267 ARG A N 1
ATOM 2039 C CA . ARG A 1 267 ? -1.262 -20.550 4.518 1.00 94.81 267 ARG A CA 1
ATOM 2040 C C . ARG A 1 267 ? -1.783 -20.436 5.946 1.00 94.81 267 ARG A C 1
ATOM 2042 O O . ARG A 1 267 ? -2.786 -19.761 6.158 1.00 94.81 267 ARG A O 1
ATOM 2049 N N . ARG A 1 268 ? -1.059 -21.019 6.907 1.00 94.69 268 ARG A N 1
ATOM 2050 C CA . ARG A 1 268 ? -1.430 -20.999 8.328 1.00 94.69 268 ARG A CA 1
ATOM 2051 C C . ARG A 1 268 ? -1.386 -19.585 8.902 1.00 94.69 268 ARG A C 1
ATOM 2053 O O . ARG A 1 268 ? -2.306 -19.212 9.613 1.00 94.69 268 ARG A O 1
ATOM 2060 N N . LYS A 1 269 ? -0.402 -18.763 8.507 1.00 95.19 269 LYS A N 1
ATOM 2061 C CA . LYS A 1 269 ? -0.348 -17.339 8.886 1.00 95.19 269 LYS A CA 1
ATOM 2062 C C . LYS A 1 269 ? -1.607 -16.574 8.470 1.00 95.19 269 LYS A C 1
ATOM 2064 O O . LYS A 1 269 ? -2.226 -15.908 9.290 1.00 95.19 269 LYS A O 1
ATOM 2069 N N . ASN A 1 270 ? -2.005 -16.684 7.199 1.00 95.44 270 ASN A N 1
ATOM 2070 C CA . ASN A 1 270 ? -3.206 -16.005 6.700 1.00 95.44 270 ASN A CA 1
ATOM 2071 C C . ASN A 1 270 ? -4.485 -16.533 7.369 1.00 95.44 270 ASN A C 1
ATOM 2073 O O . ASN A 1 270 ? -5.380 -15.742 7.648 1.00 95.44 270 ASN A O 1
ATOM 2077 N N . ALA A 1 271 ? -4.572 -17.844 7.623 1.00 94.50 271 ALA A N 1
ATOM 2078 C CA . ALA A 1 271 ? -5.713 -18.449 8.308 1.00 94.50 271 ALA A CA 1
ATOM 2079 C C . ALA A 1 271 ? -5.841 -17.957 9.755 1.00 94.50 271 ALA A C 1
ATOM 2081 O O . ALA A 1 271 ? -6.911 -17.493 10.133 1.00 94.50 271 ALA A O 1
ATOM 2082 N N . ALA A 1 272 ? -4.744 -17.966 10.516 1.00 93.62 272 ALA A N 1
ATOM 2083 C CA . ALA A 1 272 ? -4.711 -17.478 11.892 1.00 93.62 272 ALA A CA 1
ATOM 2084 C C . ALA A 1 272 ? -5.091 -15.991 11.983 1.00 93.62 272 ALA A C 1
ATOM 2086 O O . ALA A 1 272 ? -5.932 -15.618 12.797 1.00 93.62 272 ALA A O 1
ATOM 2087 N N . PHE A 1 273 ? -4.542 -15.153 11.094 1.00 95.31 273 PHE A N 1
ATOM 2088 C CA . PHE A 1 273 ? -4.905 -13.735 11.021 1.00 95.31 273 PHE A CA 1
ATOM 2089 C C . PHE A 1 273 ? -6.404 -13.543 10.758 1.00 95.31 273 PHE A C 1
ATOM 2091 O O . PHE A 1 273 ? -7.071 -12.781 11.454 1.00 95.31 273 PHE A O 1
ATOM 2098 N N . TYR A 1 274 ? -6.937 -14.225 9.739 1.00 95.56 274 TYR A N 1
ATOM 2099 C CA . TYR A 1 274 ? -8.328 -14.062 9.322 1.00 95.56 274 TYR A CA 1
ATOM 2100 C C . TYR A 1 274 ? -9.315 -14.570 10.381 1.00 95.56 274 TYR A C 1
ATOM 2102 O O . TYR A 1 274 ? -10.301 -13.890 10.653 1.00 95.56 274 TYR A O 1
ATOM 2110 N N . ALA A 1 275 ? -9.026 -15.714 11.011 1.00 94.62 275 ALA A N 1
ATOM 2111 C CA . ALA A 1 275 ? -9.835 -16.264 12.097 1.00 94.62 275 ALA A CA 1
ATOM 2112 C C . ALA A 1 275 ? -9.923 -15.290 13.281 1.00 94.62 275 ALA A C 1
ATOM 2114 O O . ALA A 1 275 ? -11.023 -14.977 13.733 1.00 94.62 275 ALA A O 1
ATOM 2115 N N . TYR A 1 276 ? -8.784 -14.729 13.703 1.00 94.50 276 TYR A N 1
ATOM 2116 C CA . TYR A 1 276 ? -8.745 -13.745 14.785 1.00 94.50 276 TYR A CA 1
ATOM 2117 C C . TYR A 1 276 ? -9.572 -12.493 14.448 1.00 94.50 276 TYR A C 1
ATOM 2119 O O . TYR A 1 276 ? -10.353 -12.015 15.268 1.00 94.50 276 TYR A O 1
ATOM 2127 N N . VAL A 1 277 ? -9.445 -11.966 13.223 1.00 94.44 277 VAL A N 1
ATOM 2128 C CA . VAL A 1 277 ? -10.222 -10.788 12.801 1.00 94.44 277 VAL A CA 1
ATOM 2129 C C . VAL A 1 277 ? -11.722 -11.069 12.779 1.00 94.44 277 VAL A C 1
ATOM 2131 O O . VAL A 1 277 ? -12.479 -10.211 13.216 1.00 94.44 277 VAL A O 1
ATOM 2134 N N . ILE A 1 278 ? -12.178 -12.230 12.300 1.00 95.06 278 ILE A N 1
ATOM 2135 C CA . ILE A 1 278 ? -13.618 -12.547 12.305 1.00 95.06 278 ILE A CA 1
ATOM 2136 C C . ILE A 1 278 ? -14.178 -12.526 13.728 1.00 95.06 278 ILE A C 1
ATOM 2138 O O . ILE A 1 278 ? -15.264 -11.994 13.942 1.00 95.06 278 ILE A O 1
ATOM 2142 N N . GLN A 1 279 ? -13.440 -13.093 14.681 1.00 93.62 279 GLN A N 1
ATOM 2143 C CA . GLN A 1 279 ? -13.892 -13.224 16.060 1.00 93.62 279 GLN A CA 1
ATOM 2144 C C . GLN A 1 279 ? -13.917 -11.885 16.803 1.00 93.62 279 GLN A C 1
ATOM 2146 O O . GLN A 1 279 ? -14.850 -11.625 17.558 1.00 93.62 279 GLN A O 1
ATOM 2151 N N . HIS A 1 280 ? -12.910 -11.036 16.587 1.00 92.56 280 HIS A N 1
ATOM 2152 C CA . HIS A 1 280 ? -12.714 -9.827 17.394 1.00 92.56 280 HIS A CA 1
ATOM 2153 C C . HIS A 1 280 ? -13.060 -8.522 16.674 1.00 92.56 280 HIS A C 1
ATOM 2155 O O . HIS A 1 280 ? -13.328 -7.516 17.321 1.00 92.56 280 HIS A O 1
ATOM 2161 N N . VAL A 1 281 ? -13.069 -8.512 15.339 1.00 93.44 281 VAL A N 1
ATOM 2162 C CA . VAL A 1 281 ? -13.403 -7.333 14.526 1.00 93.44 281 VAL A CA 1
ATOM 2163 C C . VAL A 1 281 ? -14.285 -7.729 13.331 1.00 93.44 281 VAL A C 1
ATOM 2165 O O . VAL A 1 281 ? -13.902 -7.548 12.166 1.00 93.44 281 VAL A O 1
ATOM 2168 N N . PRO A 1 282 ? -15.496 -8.267 13.576 1.00 91.50 282 PRO A N 1
ATOM 2169 C CA . PRO A 1 282 ? -16.328 -8.866 12.532 1.00 91.50 282 PRO A CA 1
ATOM 2170 C C . PRO A 1 282 ? -16.673 -7.896 11.396 1.00 91.50 282 PRO A C 1
ATOM 2172 O O . PRO A 1 282 ? -16.783 -8.319 10.243 1.00 91.50 282 PRO A O 1
ATOM 2175 N N . ARG A 1 283 ? -16.759 -6.583 11.668 1.00 92.75 283 ARG A N 1
ATOM 2176 C CA . ARG A 1 283 ? -17.027 -5.587 10.616 1.00 92.75 283 ARG A CA 1
ATOM 2177 C C . ARG A 1 283 ? -15.942 -5.541 9.535 1.00 92.75 283 ARG A C 1
ATOM 2179 O O . ARG A 1 283 ? -16.254 -5.230 8.392 1.00 92.75 283 ARG A O 1
ATOM 2186 N N . LEU A 1 284 ? -14.687 -5.861 9.872 1.00 92.56 284 LEU A N 1
ATOM 2187 C CA . LEU A 1 284 ? -13.562 -5.835 8.930 1.00 92.56 284 LEU A CA 1
ATOM 2188 C C . LEU A 1 284 ? -13.374 -7.159 8.186 1.00 92.56 284 LEU A C 1
ATOM 2190 O O . LEU A 1 284 ? -12.620 -7.212 7.214 1.00 92.56 284 LEU A O 1
ATOM 2194 N N . ALA A 1 285 ? -14.064 -8.233 8.579 1.00 90.69 285 ALA A N 1
ATOM 2195 C CA . ALA A 1 285 ? -13.936 -9.533 7.920 1.00 90.69 285 ALA A CA 1
ATOM 2196 C C . ALA A 1 285 ? -14.307 -9.472 6.426 1.00 90.69 285 ALA A C 1
ATOM 2198 O O . ALA A 1 285 ? -13.723 -10.185 5.603 1.00 90.69 285 ALA A O 1
ATOM 2199 N N . GLY A 1 286 ? -15.253 -8.593 6.073 1.00 92.88 286 GLY A N 1
ATOM 2200 C CA . GLY A 1 286 ? -15.650 -8.301 4.695 1.00 92.88 286 GLY A CA 1
ATOM 2201 C C . GLY A 1 286 ? -14.589 -7.550 3.889 1.00 92.88 286 GLY A C 1
ATOM 2202 O O . GLY A 1 286 ? -14.542 -7.710 2.671 1.00 92.88 286 GLY A O 1
ATOM 2203 N N . ASP A 1 287 ? -13.681 -6.839 4.550 1.00 94.31 287 ASP A N 1
ATOM 2204 C CA . ASP A 1 287 ? -12.658 -6.001 3.918 1.00 94.31 287 ASP A CA 1
ATOM 2205 C C . ASP A 1 287 ? -11.287 -6.676 3.876 1.00 94.31 287 ASP A C 1
ATOM 2207 O O . ASP A 1 287 ? -10.372 -6.204 3.210 1.00 94.31 287 ASP A O 1
ATOM 2211 N N . ILE A 1 288 ? -11.123 -7.824 4.525 1.00 93.88 288 ILE A N 1
ATOM 2212 C CA . ILE A 1 288 ? -9.894 -8.619 4.474 1.00 93.88 288 ILE A CA 1
ATOM 2213 C C . ILE A 1 288 ? -10.093 -9.792 3.506 1.00 93.88 288 ILE A C 1
ATOM 2215 O O . ILE A 1 288 ? -11.210 -10.284 3.300 1.00 93.88 288 ILE A O 1
ATOM 2219 N N . ARG A 1 289 ? -9.028 -10.200 2.803 1.00 92.88 289 ARG A N 1
ATOM 2220 C CA . ARG A 1 289 ? -9.101 -11.376 1.922 1.00 92.88 289 ARG A CA 1
ATOM 2221 C C . ARG A 1 289 ? -9.203 -12.632 2.771 1.00 92.88 289 ARG A C 1
ATOM 2223 O O . ARG A 1 289 ? -8.512 -12.751 3.779 1.00 92.88 289 ARG A O 1
ATOM 2230 N N . LYS A 1 290 ? -10.002 -13.594 2.325 1.00 94.56 290 LYS A N 1
ATOM 2231 C CA . LYS A 1 290 ? -9.987 -14.929 2.915 1.00 94.56 290 LYS A CA 1
ATOM 2232 C C . LYS A 1 290 ? -8.686 -15.632 2.528 1.00 94.56 290 LYS A C 1
ATOM 2234 O O . LYS A 1 290 ? -8.144 -15.351 1.455 1.00 94.56 290 LYS A O 1
ATOM 2239 N N . PRO A 1 291 ? -8.197 -16.596 3.322 1.00 93.25 291 PRO A N 1
ATOM 2240 C CA . PRO A 1 291 ? -7.075 -17.441 2.918 1.00 93.25 291 PRO A CA 1
ATOM 2241 C C . PRO A 1 291 ? -7.286 -18.105 1.545 1.00 93.25 291 PRO A C 1
ATOM 2243 O O . PRO A 1 291 ? -6.353 -18.181 0.748 1.00 93.25 291 PRO A O 1
ATOM 2246 N N . SER A 1 292 ? -8.524 -18.505 1.232 1.00 92.56 292 SER A N 1
ATOM 2247 C CA . SER A 1 292 ? -8.916 -19.088 -0.060 1.00 92.56 292 SER A CA 1
ATOM 2248 C C . SER A 1 292 ? -8.801 -18.125 -1.249 1.00 92.56 292 SER A C 1
ATOM 2250 O O . SER A 1 292 ? -8.625 -18.573 -2.379 1.00 92.56 292 SER A O 1
ATOM 2252 N N . ASP A 1 293 ? -8.829 -16.810 -1.015 1.00 91.12 293 ASP A N 1
ATOM 2253 C CA . ASP A 1 293 ? -8.706 -15.791 -2.067 1.00 91.12 293 ASP A CA 1
ATOM 2254 C C . ASP A 1 293 ? -7.238 -15.541 -2.475 1.00 91.12 293 ASP A C 1
ATOM 2256 O O . ASP A 1 293 ? -6.943 -14.731 -3.365 1.00 91.12 293 ASP A O 1
ATOM 2260 N N . ILE A 1 294 ? -6.282 -16.184 -1.793 1.00 90.44 294 ILE A N 1
ATOM 2261 C CA . ILE A 1 294 ? -4.852 -15.911 -1.929 1.00 90.44 294 ILE A CA 1
ATOM 2262 C C . ILE A 1 294 ? -4.201 -16.966 -2.813 1.00 90.44 294 ILE A C 1
ATOM 2264 O O . ILE A 1 294 ? -4.185 -18.159 -2.524 1.00 90.44 294 ILE A O 1
ATOM 2268 N N . LYS A 1 295 ? -3.551 -16.495 -3.877 1.00 90.06 295 LYS A N 1
ATOM 2269 C CA . LYS A 1 295 ? -2.679 -17.330 -4.704 1.00 90.06 295 LYS A CA 1
ATOM 2270 C C . LYS A 1 295 ? -1.320 -17.475 -4.021 1.00 90.06 295 LYS A C 1
ATOM 2272 O O . LYS A 1 295 ? -0.472 -16.585 -4.126 1.00 90.06 295 LYS A O 1
ATOM 2277 N N . TYR A 1 296 ? -1.143 -18.575 -3.298 1.00 88.31 296 TYR A N 1
ATOM 2278 C CA . TYR A 1 296 ? 0.144 -18.975 -2.727 1.00 88.31 296 TYR A CA 1
ATOM 2279 C C . TYR A 1 296 ? 1.126 -19.335 -3.849 1.00 88.31 296 TYR A C 1
ATOM 2281 O O . TYR A 1 296 ? 0.713 -19.840 -4.894 1.00 88.31 296 TYR A O 1
ATOM 2289 N N . ARG A 1 297 ? 2.402 -19.009 -3.647 1.00 77.19 297 ARG A N 1
ATOM 2290 C CA . ARG A 1 297 ? 3.497 -19.349 -4.560 1.00 77.19 297 ARG A CA 1
ATOM 2291 C C . ARG A 1 297 ? 4.342 -20.456 -3.966 1.00 77.19 297 ARG A C 1
ATOM 2293 O O . ARG A 1 297 ? 4.400 -20.499 -2.717 1.00 77.19 297 ARG A O 1
#

Sequence (297 aa):
MKTARPRKPAAVATASPKPATAPRRTAGTDPLAALRQSADKSPAVSQLQTLQRRATAVVQREVDTSSSPFLPDYDADETPAWDDSDKGLDPWTITEYLGTEVAVMCSIADKKIGSVYFTDGRARSTHPSGAKSSPHDPASSRQFHVDWTAAVTQFKSEHPGHLKKVGKKQYVHDLRRWVAAQVTGADIDPKPTWFLSEITGPEDAYTSPEDAPQPGAKLFEVFFDDKNAVSNTHPSRGVAVKYNLTREEIMHIRAAAKVADAAKGARRKNAAFYAYVIQHVPRLAGDIRKPSDIKYR

Radius of gyration: 34.78 Å; chains: 1; bounding box: 114×99×57 Å

Secondary structure (DSSP, 8-state):
-------PPPPP---PPPP-----------HHHHHHHHHHTSHHHHHHHHHHHHHHHHHTS----S--TTS----TT---TT--GGG---GGGTSS-SS-EEEEEEEEETTEEEEEEETTEEEE-S-TT--EEE---TTSEEEEEEEHHHHHHHHHHHSTTHHHHHHHHHHHHHHHHHHHHHHH-TT-SSPPTTEEEEESSTTSSBSSGGG-SSTTEEEEEEEE-TTS-EEEEEE-SSEEEEEEEEHHHHHHHHHHHHHHHHSSSHHHHHHHHHHHHHHH-GGGTTTBPPGGG----

pLDDT: mean 78.36, std 20.25, range [34.69, 97.56]